Protein AF-A0A0G0EP16-F1 (afdb_monomer_lite)

Secondary structure (DSSP, 8-state):
------------------------------S---GGGS--TT---S-S---HHHHHHHHHHHHHHHHHHHHHHHHHHHHHHTSHHHHHHHHTT--HHHHHHHHHHHHHHHHHHHHHHHH-S-HHHHHHHHHHHHHHHHHHHHHHHTTS-SS-HHHHHHHHHHHHHHHHHHTSTT-TTS-HHHHHHHHHHHHHHHHHHTT-

Radius of gyration: 28.44 Å; chains: 1; bounding box: 38×80×79 Å

Sequence (200 aa):
MSGENTARDYSDELNAGQPSPATFHVPRAADNYNPSQRADNYLQENGENNNHADRLDDARKNDGGSNMKEKLDEAKKIAELATPMGAVSLLGQINILSDMPYIAAIGAAILKDLLDFVAGPTVILSILFSILCSIFIFMMMVLVGSTGKKKGANKFIKKVLLLIGGGVADSIPGIDFFPIETATVAAIYFLTLVERKNAQ

pLDDT: mean 74.13, std 11.59, range [46.0, 89.44]

Structure (mmCIF, N/CA/C/O backbone):
data_AF-A0A0G0EP16-F1
#
_entry.id   AF-A0A0G0EP16-F1
#
loop_
_atom_site.group_PDB
_atom_site.id
_atom_site.type_symbol
_atom_site.label_atom_id
_atom_site.label_alt_id
_atom_site.label_comp_id
_atom_site.label_asym_id
_atom_site.label_entity_id
_atom_site.label_seq_id
_atom_site.pdbx_PDB_ins_code
_atom_site.Cartn_x
_atom_site.Cartn_y
_atom_site.Cartn_z
_atom_site.occupancy
_atom_site.B_iso_or_equiv
_atom_site.auth_seq_id
_atom_site.auth_comp_id
_atom_site.auth_asym_id
_atom_site.auth_atom_id
_atom_site.pdbx_PDB_model_num
ATOM 1 N N . MET A 1 1 ? -2.891 61.363 -26.186 1.00 46.00 1 MET A N 1
ATOM 2 C CA . MET A 1 1 ? -2.057 60.298 -25.592 1.00 46.00 1 MET A CA 1
ATOM 3 C C . MET A 1 1 ? -1.301 60.925 -24.435 1.00 46.00 1 MET A C 1
ATOM 5 O O . MET A 1 1 ? -0.329 61.624 -24.668 1.00 46.00 1 MET A O 1
ATOM 9 N N . SER A 1 2 ? -1.858 60.803 -23.229 1.00 53.31 2 SER A N 1
ATOM 10 C CA . SER A 1 2 ? -1.336 61.401 -21.996 1.00 53.31 2 SER A CA 1
ATOM 11 C C . SER A 1 2 ? -0.716 60.275 -21.176 1.00 53.31 2 SER A C 1
ATOM 13 O O . SER A 1 2 ? -1.408 59.297 -20.904 1.00 53.31 2 SER A O 1
ATOM 15 N N . GLY A 1 3 ? 0.580 60.361 -20.884 1.00 54.75 3 GLY A N 1
ATOM 16 C CA . GLY A 1 3 ? 1.291 59.367 -20.082 1.00 54.75 3 GLY A CA 1
ATOM 17 C C . GLY A 1 3 ? 1.340 59.794 -18.620 1.00 54.75 3 GLY A C 1
ATOM 18 O O . GLY A 1 3 ? 1.911 60.835 -18.304 1.00 54.75 3 GLY A O 1
ATOM 19 N N . GLU A 1 4 ? 0.747 58.992 -17.738 1.00 61.19 4 GLU A N 1
ATOM 20 C CA . GLU A 1 4 ? 0.861 59.149 -16.289 1.00 61.19 4 GLU A CA 1
ATOM 21 C C . GLU A 1 4 ? 2.099 58.399 -15.783 1.00 61.19 4 GLU A C 1
ATOM 23 O O . GLU A 1 4 ? 2.193 57.175 -15.857 1.00 61.19 4 GLU A O 1
ATOM 28 N N . ASN A 1 5 ? 3.065 59.164 -15.273 1.00 60.97 5 ASN A N 1
ATOM 29 C CA . ASN A 1 5 ? 4.211 58.665 -14.523 1.00 60.97 5 ASN A CA 1
ATOM 30 C C . ASN A 1 5 ? 3.799 58.457 -13.062 1.00 60.97 5 ASN A C 1
ATOM 32 O O . ASN A 1 5 ? 3.675 59.420 -12.309 1.00 60.97 5 ASN A O 1
ATOM 36 N N . THR A 1 6 ? 3.633 57.205 -12.641 1.00 63.81 6 THR A N 1
ATOM 37 C CA . THR A 1 6 ? 3.482 56.847 -11.225 1.00 63.81 6 THR A CA 1
ATOM 38 C C . THR A 1 6 ? 4.820 56.367 -10.671 1.00 63.81 6 THR A C 1
ATOM 40 O O . THR A 1 6 ? 5.140 55.179 -10.732 1.00 63.81 6 THR A O 1
ATOM 43 N N . ALA A 1 7 ? 5.606 57.295 -10.128 1.00 61.28 7 ALA A N 1
ATOM 44 C CA . ALA A 1 7 ? 6.719 56.966 -9.248 1.00 61.28 7 ALA A CA 1
ATOM 45 C C . ALA A 1 7 ? 6.143 56.554 -7.883 1.00 61.28 7 ALA A C 1
ATOM 47 O O . ALA A 1 7 ? 5.528 57.367 -7.196 1.00 61.28 7 ALA A O 1
ATOM 48 N N . ARG A 1 8 ? 6.281 55.274 -7.525 1.00 65.31 8 ARG A N 1
ATOM 49 C CA . ARG A 1 8 ? 5.949 54.769 -6.188 1.00 65.31 8 ARG A CA 1
ATOM 50 C C . ARG A 1 8 ? 7.164 54.928 -5.280 1.00 65.31 8 ARG A C 1
ATOM 52 O O . ARG A 1 8 ? 8.236 54.415 -5.587 1.00 65.31 8 ARG A O 1
ATOM 59 N N . ASP A 1 9 ? 6.950 55.666 -4.201 1.00 63.94 9 ASP A N 1
ATOM 60 C CA . ASP A 1 9 ? 7.849 55.853 -3.068 1.00 63.94 9 ASP A CA 1
ATOM 61 C C . ASP A 1 9 ? 7.892 54.555 -2.238 1.00 63.94 9 ASP A C 1
ATOM 63 O O . ASP A 1 9 ? 6.844 53.991 -1.923 1.00 63.94 9 ASP A O 1
ATOM 67 N N . TYR A 1 10 ? 9.092 54.050 -1.949 1.00 64.69 10 TYR A N 1
ATOM 68 C CA . TYR A 1 10 ? 9.342 52.800 -1.210 1.00 64.69 10 TYR A CA 1
ATOM 69 C C . TYR A 1 10 ? 10.186 53.081 0.043 1.00 64.69 10 TYR A C 1
ATOM 71 O O . TYR A 1 10 ? 11.206 52.433 0.274 1.00 64.69 10 TYR A O 1
ATOM 79 N N . SER A 1 11 ? 9.814 54.095 0.822 1.00 59.91 11 SER A N 1
ATOM 80 C CA . SER A 1 11 ? 10.569 54.502 2.016 1.00 59.91 11 SER A CA 1
ATOM 81 C C . SER A 1 11 ? 10.020 53.963 3.344 1.00 59.91 11 SER A C 1
ATOM 83 O O . SER A 1 11 ? 10.724 54.035 4.349 1.00 59.91 11 SER A O 1
ATOM 85 N N . ASP A 1 12 ? 8.857 53.313 3.354 1.00 58.94 12 ASP A N 1
ATOM 86 C CA . ASP A 1 12 ? 8.277 52.723 4.562 1.00 58.94 12 ASP A CA 1
ATOM 87 C C . ASP A 1 12 ? 8.280 51.195 4.475 1.00 58.94 12 ASP A C 1
ATOM 89 O O . ASP A 1 12 ? 7.481 50.627 3.743 1.00 58.94 12 ASP A O 1
ATOM 93 N N . GLU A 1 13 ? 9.210 50.550 5.192 1.00 58.38 13 GLU A N 1
ATOM 94 C CA . GLU A 1 13 ? 9.032 49.277 5.932 1.00 58.38 13 GLU A CA 1
ATOM 95 C C . GLU A 1 13 ? 10.394 48.653 6.307 1.00 58.38 13 GLU A C 1
ATOM 97 O O . GLU A 1 13 ? 10.748 47.535 5.942 1.00 58.38 13 GLU A O 1
ATOM 102 N N . LEU A 1 14 ? 11.184 49.379 7.103 1.00 58.41 14 LEU A N 1
ATOM 103 C CA . LEU A 1 14 ? 12.285 48.806 7.887 1.00 58.41 14 LEU A CA 1
ATOM 104 C C . LEU A 1 14 ? 12.054 49.114 9.367 1.00 58.41 14 LEU A C 1
ATOM 106 O O . LEU A 1 14 ? 12.798 49.857 9.998 1.00 58.41 14 LEU A O 1
ATOM 110 N N . ASN A 1 15 ? 10.998 48.526 9.931 1.00 57.75 15 ASN A N 1
ATOM 111 C CA . ASN A 1 15 ? 10.851 48.422 11.378 1.00 57.75 15 ASN A CA 1
ATOM 112 C C . ASN A 1 15 ? 10.997 46.951 11.773 1.00 57.75 15 ASN A C 1
ATOM 114 O O . ASN A 1 15 ? 10.025 46.212 11.933 1.00 57.75 15 ASN A O 1
ATOM 118 N N . ALA A 1 16 ? 12.255 46.515 11.846 1.00 55.59 16 ALA A N 1
ATOM 119 C CA . ALA A 1 16 ? 12.632 45.225 12.396 1.00 55.59 16 ALA A CA 1
ATOM 120 C C . ALA A 1 16 ? 12.274 45.213 13.889 1.00 55.59 16 ALA A C 1
ATOM 122 O O . ALA A 1 16 ? 13.041 45.666 14.739 1.00 55.59 16 ALA A O 1
ATOM 123 N N . GLY A 1 17 ? 11.072 44.718 14.187 1.00 57.34 17 GLY A N 1
ATOM 124 C CA . GLY A 1 17 ? 10.612 44.458 15.541 1.00 57.34 17 GLY A CA 1
ATOM 125 C C . GLY A 1 17 ? 11.628 43.593 16.277 1.00 57.34 17 GLY A C 1
ATOM 126 O O . GLY A 1 17 ? 11.938 42.475 15.862 1.00 57.34 17 GLY A O 1
ATOM 127 N N . GLN A 1 18 ? 12.163 44.136 17.368 1.00 61.75 18 GLN A N 1
ATOM 128 C CA . GLN A 1 18 ? 13.018 43.408 18.292 1.00 61.75 18 GLN A CA 1
ATOM 129 C C . GLN A 1 18 ? 12.304 42.122 18.747 1.00 61.75 18 GLN A C 1
ATOM 131 O O . GLN A 1 18 ? 11.128 42.183 19.122 1.00 61.75 18 GLN A O 1
ATOM 136 N N . PRO A 1 19 ? 12.980 40.960 18.746 1.00 57.47 19 PRO A N 1
ATOM 137 C CA . PRO A 1 19 ? 12.404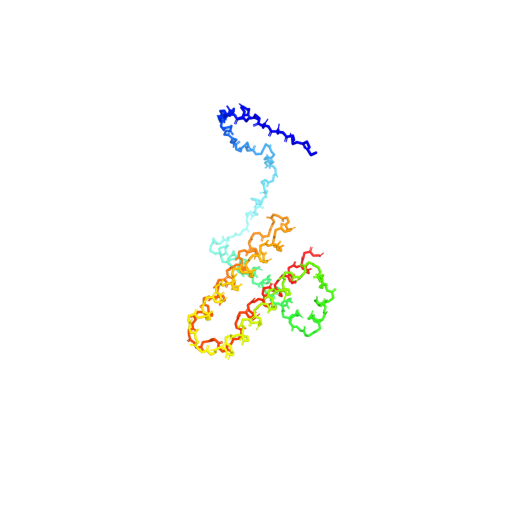 39.738 19.281 1.00 57.47 19 PRO A CA 1
ATOM 138 C C . PRO A 1 19 ? 12.155 39.928 20.779 1.00 57.47 19 PRO A C 1
ATOM 140 O O . PRO A 1 19 ? 13.084 40.050 21.578 1.00 57.47 19 PRO A O 1
ATOM 143 N N . SER A 1 20 ? 10.875 39.976 21.149 1.00 64.12 20 SER A N 1
ATOM 144 C CA . SER A 1 20 ? 10.438 39.915 22.540 1.00 64.12 20 SER A CA 1
ATOM 145 C C . SER A 1 20 ? 11.022 38.642 23.173 1.00 64.12 20 SER A C 1
ATOM 147 O O . SER A 1 20 ? 10.942 37.580 22.544 1.00 64.12 20 SER A O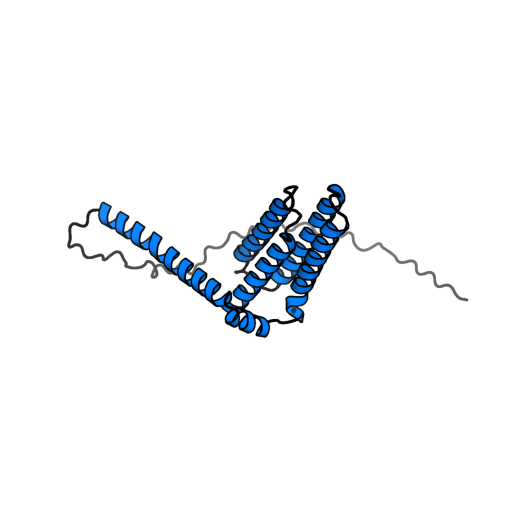 1
ATOM 149 N N . PRO A 1 21 ? 11.649 38.712 24.363 1.00 65.31 21 PRO A N 1
ATOM 150 C CA . PRO A 1 21 ? 12.230 37.546 25.009 1.00 65.31 21 PRO A CA 1
ATOM 151 C C . PRO A 1 21 ? 11.143 36.491 25.173 1.00 65.31 21 PRO A C 1
ATOM 153 O O . PRO A 1 21 ? 10.127 36.723 25.830 1.00 65.31 21 PRO A O 1
ATOM 156 N N . ALA A 1 22 ? 11.361 35.352 24.515 1.00 59.12 22 ALA A N 1
ATOM 157 C CA . ALA A 1 22 ? 10.491 34.195 24.557 1.00 59.12 22 ALA A CA 1
ATOM 158 C C . ALA A 1 22 ? 10.102 33.924 26.011 1.00 59.12 22 ALA A C 1
ATOM 160 O O . ALA A 1 22 ? 10.931 33.551 26.843 1.00 59.12 22 ALA A O 1
ATOM 161 N N . THR A 1 23 ? 8.830 34.156 26.320 1.00 62.84 23 THR A N 1
ATOM 162 C CA . THR A 1 23 ? 8.225 33.758 27.580 1.00 62.84 23 THR A CA 1
ATOM 163 C C . THR A 1 23 ? 8.299 32.244 27.614 1.00 62.84 23 THR A C 1
ATOM 165 O O . THR A 1 23 ? 7.509 31.549 26.978 1.00 62.84 23 THR A O 1
ATOM 168 N N . PHE A 1 24 ? 9.310 31.741 28.317 1.00 62.34 24 PHE A N 1
ATOM 169 C CA . PHE A 1 24 ? 9.502 30.333 28.601 1.00 62.34 24 PHE A CA 1
ATOM 170 C C . PHE A 1 24 ? 8.281 29.855 29.394 1.00 62.34 24 PHE A C 1
ATOM 172 O O . PHE A 1 24 ? 8.204 29.993 30.615 1.00 62.34 24 PHE A O 1
ATOM 179 N N . HIS A 1 25 ? 7.268 29.379 28.670 1.00 62.69 25 HIS A N 1
ATOM 180 C CA . HIS A 1 25 ? 6.080 28.759 29.232 1.00 62.69 25 HIS A CA 1
ATOM 181 C C . HIS A 1 25 ? 6.504 27.407 29.796 1.00 62.69 25 HIS A C 1
ATOM 183 O O . HIS A 1 25 ? 6.475 26.385 29.112 1.00 62.69 25 HIS A O 1
ATOM 189 N N . VAL A 1 26 ? 6.929 27.409 31.058 1.00 69.75 26 VAL A N 1
ATOM 190 C CA . VAL A 1 26 ? 6.996 26.182 31.847 1.00 69.75 26 VAL A CA 1
ATOM 191 C C . VAL A 1 26 ? 5.568 25.635 31.887 1.00 69.75 26 VAL A C 1
ATOM 193 O O . VAL A 1 26 ? 4.661 26.386 32.263 1.00 69.75 26 VAL A O 1
ATOM 196 N N . PRO A 1 27 ? 5.318 24.377 31.488 1.00 64.69 27 PRO A N 1
ATOM 197 C CA . PRO A 1 27 ? 4.016 23.763 31.676 1.00 64.69 27 PRO A CA 1
ATOM 198 C C . PRO A 1 27 ? 3.678 23.842 33.165 1.00 64.69 27 PRO A C 1
ATOM 200 O O . PRO A 1 27 ? 4.300 23.163 33.982 1.00 64.69 27 PRO A O 1
ATOM 203 N N . ARG A 1 28 ? 2.733 24.715 33.538 1.00 58.47 28 ARG A N 1
ATOM 204 C CA . ARG A 1 28 ? 2.118 24.659 34.864 1.00 58.47 28 ARG A CA 1
ATOM 205 C C . ARG A 1 28 ? 1.538 23.257 34.984 1.00 58.47 28 ARG A C 1
ATOM 207 O O . ARG A 1 28 ? 0.706 22.868 34.162 1.00 58.47 28 ARG A O 1
ATOM 214 N N . ALA A 1 29 ? 2.047 22.494 35.949 1.00 61.66 29 ALA A N 1
ATOM 215 C CA . ALA A 1 29 ? 1.452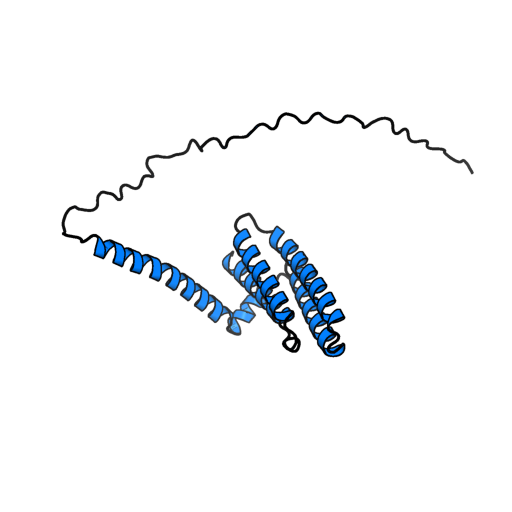 21.231 36.344 1.00 61.66 29 ALA A CA 1
ATOM 216 C C . ALA A 1 29 ? -0.048 21.478 36.517 1.00 61.66 29 ALA A C 1
ATOM 218 O O . ALA A 1 29 ? -0.437 22.447 37.160 1.00 61.66 29 ALA A O 1
ATOM 219 N N . ALA A 1 30 ? -0.880 20.685 35.847 1.00 58.66 30 ALA A N 1
ATOM 220 C CA . ALA A 1 30 ? -2.316 20.861 35.924 1.00 58.66 30 ALA A CA 1
ATOM 221 C C . ALA A 1 30 ? -2.747 20.708 37.389 1.00 58.66 30 ALA A C 1
ATOM 223 O O . ALA A 1 30 ? -2.643 19.620 37.952 1.00 58.66 30 ALA A O 1
ATOM 224 N N . ASP A 1 31 ? -3.257 21.789 37.980 1.00 64.12 31 ASP A N 1
ATOM 225 C CA . ASP A 1 31 ? -3.701 21.861 39.381 1.00 64.12 31 ASP A CA 1
ATOM 226 C C . ASP A 1 31 ? -4.914 20.949 39.680 1.00 64.12 31 ASP A C 1
ATOM 228 O O . ASP A 1 31 ? -5.370 20.848 40.813 1.00 64.12 31 ASP A O 1
ATOM 232 N N . ASN A 1 32 ? -5.411 20.221 38.674 1.00 60.50 32 ASN A N 1
ATOM 233 C CA . ASN A 1 32 ? -6.420 19.170 38.800 1.00 60.50 32 ASN A CA 1
ATOM 234 C C . ASN A 1 32 ? -5.792 17.783 39.007 1.00 60.50 32 ASN A C 1
ATOM 236 O O . ASN A 1 32 ? -6.261 16.784 38.457 1.00 60.50 32 ASN A O 1
ATOM 240 N N . TYR A 1 33 ? -4.730 17.700 39.808 1.00 54.78 33 TYR A N 1
ATOM 241 C CA . TYR A 1 33 ? -4.313 16.418 40.357 1.00 54.78 33 TYR A CA 1
ATOM 242 C C . TYR A 1 33 ? -5.297 16.055 41.469 1.00 54.78 33 TYR A C 1
ATOM 244 O O . TYR A 1 33 ? -5.220 16.587 42.571 1.00 54.78 33 TYR A O 1
ATOM 252 N N . ASN A 1 34 ? -6.268 15.198 41.157 1.00 60.47 34 ASN A N 1
ATOM 253 C CA . ASN A 1 34 ? -7.214 14.675 42.132 1.00 60.47 34 ASN A CA 1
ATOM 254 C C . ASN A 1 34 ? -6.579 13.467 42.857 1.00 60.47 34 ASN A C 1
ATOM 256 O O . ASN A 1 34 ? -6.566 12.370 42.291 1.00 60.47 34 ASN A O 1
ATOM 260 N N . PRO A 1 35 ? -6.066 13.611 44.097 1.00 58.22 35 PRO A N 1
ATOM 261 C CA . PRO A 1 35 ? -5.433 12.506 44.819 1.00 58.22 35 PRO A CA 1
ATOM 262 C C . PRO A 1 35 ? -6.410 11.373 45.173 1.00 58.22 35 PRO A C 1
ATOM 264 O O . PRO A 1 35 ? -5.957 10.289 45.525 1.00 58.22 35 PRO A O 1
ATOM 267 N N . SER A 1 36 ? -7.728 11.581 45.036 1.00 56.00 36 SER A N 1
ATOM 268 C CA . SER A 1 36 ? -8.743 10.543 45.285 1.00 56.00 36 SER A CA 1
ATOM 269 C C . SER A 1 36 ? -8.899 9.524 44.149 1.00 56.00 36 SER A C 1
ATOM 271 O O . SER A 1 36 ? -9.610 8.541 44.309 1.00 56.00 36 SER A O 1
ATOM 273 N N . GLN A 1 37 ? -8.211 9.704 43.014 1.00 53.66 37 GLN A N 1
ATOM 274 C CA . GLN A 1 37 ? -8.110 8.668 41.974 1.00 53.66 37 GLN A CA 1
ATOM 275 C C . GLN A 1 37 ? -6.891 7.755 42.151 1.00 53.66 37 GLN A C 1
ATOM 277 O O . GLN A 1 37 ? -6.589 6.940 41.274 1.00 53.66 37 GLN A O 1
ATOM 282 N N . ARG A 1 38 ? -6.190 7.846 43.289 1.00 51.28 38 ARG A N 1
ATOM 283 C CA . ARG A 1 38 ? -5.271 6.787 43.695 1.00 51.28 38 ARG A CA 1
ATOM 284 C C . ARG A 1 38 ? -6.130 5.599 44.116 1.00 51.28 38 ARG A C 1
ATOM 286 O O . ARG A 1 38 ? -6.593 5.535 45.241 1.00 51.28 38 ARG A O 1
ATOM 293 N N . ALA A 1 39 ? -6.387 4.727 43.145 1.00 52.53 39 ALA A N 1
ATOM 294 C CA . ALA A 1 39 ? -7.163 3.515 43.305 1.00 52.53 39 ALA A CA 1
ATOM 295 C C . ALA A 1 39 ? -6.747 2.775 44.582 1.00 52.53 39 ALA A C 1
ATOM 297 O O . ALA A 1 39 ? -5.604 2.328 44.714 1.00 52.53 39 ALA A O 1
ATOM 298 N N . ASP A 1 40 ? -7.717 2.626 45.476 1.00 50.28 40 ASP A N 1
ATOM 299 C CA . ASP A 1 40 ? -7.700 1.824 46.694 1.00 50.28 40 ASP A CA 1
ATOM 300 C C . ASP A 1 40 ? -7.619 0.309 46.394 1.00 50.28 40 ASP A C 1
ATOM 302 O O . ASP A 1 40 ? -8.243 -0.515 47.053 1.00 50.28 40 ASP A O 1
ATOM 306 N N . ASN A 1 41 ? -6.818 -0.101 45.406 1.00 54.66 41 ASN A N 1
ATOM 307 C CA . ASN A 1 41 ? -6.610 -1.505 45.035 1.00 54.66 41 ASN A CA 1
ATOM 308 C C . ASN A 1 41 ? -5.530 -2.196 45.893 1.00 54.66 41 ASN A C 1
ATOM 310 O O . ASN A 1 41 ? -4.967 -3.208 45.484 1.00 54.66 41 ASN A O 1
ATOM 314 N N . TYR A 1 42 ? -5.221 -1.659 47.078 1.00 52.16 42 TYR A N 1
ATOM 315 C CA . TYR A 1 42 ? -4.269 -2.256 48.028 1.00 52.16 42 TYR A CA 1
ATOM 316 C C . TYR A 1 42 ? -4.930 -2.886 49.255 1.00 52.16 42 TYR A C 1
ATOM 318 O O . TYR A 1 42 ? -4.235 -3.283 50.186 1.00 52.16 42 TYR A O 1
ATOM 326 N N . LEU A 1 43 ? -6.251 -3.058 49.247 1.00 49.31 43 LEU A N 1
ATOM 327 C CA . LEU A 1 43 ? -6.919 -3.977 50.167 1.00 49.31 43 LEU A CA 1
ATOM 328 C C . LEU A 1 43 ? -7.128 -5.322 49.468 1.00 49.31 43 LEU A C 1
ATOM 330 O O . LEU A 1 43 ? -8.248 -5.779 49.268 1.00 49.31 43 LEU A O 1
ATOM 334 N N . GLN A 1 44 ? -6.016 -5.941 49.063 1.00 49.44 44 GLN A N 1
ATOM 335 C CA . GLN A 1 44 ? -6.002 -7.360 48.737 1.00 49.44 44 GLN A CA 1
ATOM 336 C C . GLN A 1 44 ? -5.865 -8.120 50.057 1.00 49.44 44 GLN A C 1
ATOM 338 O O . GLN A 1 44 ? -4.818 -8.116 50.699 1.00 49.44 44 GLN A O 1
ATOM 343 N N . GLU A 1 45 ? -7.003 -8.668 50.463 1.00 49.38 45 GLU A N 1
ATOM 344 C CA . GLU A 1 45 ? -7.249 -9.674 51.489 1.00 49.38 45 GLU A CA 1
ATOM 345 C C . GLU A 1 45 ? -6.000 -10.524 51.806 1.00 49.38 45 GLU A C 1
ATOM 347 O O . GLU A 1 45 ? -5.560 -11.370 51.025 1.00 49.38 45 GLU A O 1
ATOM 352 N N . ASN A 1 46 ? -5.394 -10.251 52.965 1.00 53.25 46 ASN A N 1
ATOM 353 C CA . ASN A 1 46 ? -4.343 -11.069 53.561 1.00 53.25 46 ASN A CA 1
ATOM 354 C C . ASN A 1 46 ? -4.954 -12.406 53.976 1.00 53.25 46 ASN A C 1
ATOM 356 O O . ASN A 1 46 ? -5.523 -12.510 55.063 1.00 53.25 46 ASN A O 1
ATOM 360 N N . GLY A 1 47 ? -4.842 -13.421 53.127 1.00 54.06 47 GLY A N 1
ATOM 361 C CA . GLY A 1 47 ? -5.423 -14.705 53.477 1.00 54.06 47 GLY A CA 1
ATOM 362 C C . GLY A 1 47 ? -5.122 -15.866 52.554 1.00 54.06 47 GLY A C 1
ATOM 363 O O . GLY A 1 47 ? -5.976 -16.724 52.472 1.00 54.06 47 GLY A O 1
ATOM 364 N N . GLU A 1 48 ? -3.968 -15.932 51.882 1.00 55.25 48 GLU A N 1
ATOM 365 C CA . GLU A 1 48 ? -3.421 -17.210 51.392 1.00 55.25 48 GLU A CA 1
ATOM 366 C C . GLU A 1 48 ? -1.984 -17.038 50.874 1.00 55.25 48 GLU A C 1
ATOM 368 O O . GLU A 1 48 ? -1.620 -15.993 50.333 1.00 55.25 48 GLU A O 1
ATOM 373 N N . ASN A 1 49 ? -1.149 -18.056 51.106 1.00 60.59 49 ASN A N 1
ATOM 374 C CA . ASN A 1 49 ? 0.268 -18.152 50.730 1.00 60.59 49 ASN A CA 1
ATOM 375 C C . ASN A 1 49 ? 0.469 -18.072 49.204 1.00 60.59 49 ASN A C 1
ATOM 377 O O . ASN A 1 49 ? 0.753 -19.071 48.547 1.00 60.59 49 ASN A O 1
ATOM 381 N N . ASN A 1 50 ? 0.350 -16.881 48.632 1.00 58.09 50 ASN A N 1
ATOM 382 C CA . ASN A 1 50 ? 0.506 -16.684 47.198 1.00 58.09 50 ASN A CA 1
ATOM 383 C C . ASN A 1 50 ? 1.967 -16.351 46.896 1.00 58.09 50 ASN A C 1
ATOM 385 O O . ASN A 1 50 ? 2.433 -15.225 47.095 1.00 58.09 50 ASN A O 1
ATOM 389 N N . ASN A 1 51 ? 2.699 -17.365 46.433 1.00 75.56 51 ASN A N 1
ATOM 390 C CA . ASN A 1 51 ? 4.069 -17.233 45.962 1.00 75.56 51 ASN A CA 1
ATOM 391 C C . ASN A 1 51 ? 4.158 -16.113 44.918 1.00 75.56 51 ASN A C 1
ATOM 393 O O . ASN A 1 51 ? 3.389 -16.051 43.961 1.00 75.56 51 ASN A O 1
ATOM 397 N N . HIS A 1 52 ? 5.147 -15.232 45.070 1.00 74.62 52 HIS A N 1
ATOM 398 C CA . HIS A 1 52 ? 5.407 -14.135 44.132 1.00 74.62 52 HIS A CA 1
ATOM 399 C C . HIS A 1 52 ? 5.599 -14.623 42.679 1.00 74.62 52 HIS A C 1
ATOM 401 O O . HIS A 1 52 ? 5.297 -13.895 41.733 1.00 74.62 52 HIS A O 1
ATOM 407 N N . ALA A 1 53 ? 6.048 -15.872 42.517 1.00 76.50 53 ALA A N 1
ATOM 408 C CA . ALA A 1 53 ? 6.170 -16.553 41.234 1.00 76.50 53 ALA A CA 1
ATOM 409 C C . ALA A 1 53 ? 4.821 -16.699 40.506 1.00 76.50 53 ALA A C 1
ATOM 411 O O . ALA A 1 53 ? 4.753 -16.398 39.317 1.00 76.50 53 ALA A O 1
ATOM 412 N N . ASP A 1 54 ? 3.747 -17.053 41.216 1.00 78.62 54 ASP A N 1
ATOM 413 C CA . ASP A 1 54 ? 2.428 -17.275 40.609 1.00 78.62 54 ASP A CA 1
ATOM 414 C C . ASP A 1 54 ? 1.814 -15.957 40.108 1.00 78.62 54 ASP A C 1
ATOM 416 O O . ASP A 1 54 ? 1.252 -15.897 39.016 1.00 78.62 54 ASP A O 1
ATOM 420 N N . ARG A 1 55 ? 2.038 -14.844 40.825 1.00 74.31 55 ARG A N 1
ATOM 421 C CA . ARG A 1 55 ? 1.594 -13.504 40.385 1.00 74.31 55 ARG A CA 1
ATOM 422 C C . ARG A 1 55 ? 2.303 -13.018 39.117 1.00 74.31 55 ARG A C 1
ATOM 424 O O . ARG A 1 55 ? 1.697 -12.301 38.321 1.00 74.31 55 ARG A O 1
ATOM 431 N N . LEU A 1 56 ? 3.578 -13.365 38.932 1.00 77.81 56 LEU A N 1
ATOM 432 C CA . LEU A 1 56 ? 4.327 -13.033 37.714 1.00 77.81 56 LEU A CA 1
ATOM 433 C C . LEU A 1 56 ? 3.854 -13.866 36.519 1.00 77.81 56 LEU A C 1
ATOM 435 O O . LEU A 1 56 ? 3.804 -13.352 35.399 1.00 77.81 56 LEU A O 1
ATOM 439 N N . ASP A 1 57 ? 3.490 -15.124 36.752 1.00 79.19 57 ASP A N 1
ATOM 440 C CA . ASP A 1 57 ? 3.008 -16.018 35.702 1.00 79.19 57 ASP A CA 1
ATOM 441 C C . ASP A 1 57 ? 1.579 -15.657 35.254 1.00 79.19 57 ASP A C 1
ATOM 443 O O . ASP A 1 57 ? 1.294 -15.614 34.054 1.00 79.19 57 ASP A O 1
ATOM 447 N N . ASP A 1 58 ? 0.713 -15.252 36.188 1.00 76.38 58 ASP A N 1
ATOM 448 C CA . ASP A 1 58 ? -0.622 -14.724 35.880 1.00 76.38 58 ASP A CA 1
ATOM 449 C C . ASP A 1 58 ? -0.577 -13.371 35.155 1.00 76.38 58 ASP A C 1
ATOM 451 O O . ASP A 1 58 ? -1.381 -13.124 34.251 1.00 76.38 58 ASP A O 1
ATOM 455 N N . ALA A 1 59 ? 0.389 -12.504 35.480 1.00 70.50 59 ALA A N 1
ATOM 456 C CA . ALA A 1 59 ? 0.608 -11.265 34.736 1.00 70.50 59 ALA A CA 1
ATOM 457 C C . ALA A 1 59 ? 1.054 -11.545 33.290 1.00 70.50 59 ALA A C 1
ATOM 459 O O . ALA A 1 59 ? 0.521 -10.947 32.359 1.00 70.50 59 ALA A O 1
ATOM 460 N N . ARG A 1 60 ? 1.960 -12.511 33.069 1.00 72.50 60 ARG A N 1
ATOM 461 C CA . ARG A 1 60 ? 2.384 -12.920 31.715 1.00 72.50 60 ARG A CA 1
ATOM 462 C C . ARG A 1 60 ? 1.250 -13.555 30.910 1.00 72.50 60 ARG A C 1
ATOM 464 O O . ARG A 1 60 ? 1.131 -13.282 29.715 1.00 72.50 60 ARG A O 1
ATOM 471 N N . LYS A 1 61 ? 0.397 -14.364 31.548 1.00 72.62 61 LYS A N 1
ATOM 472 C CA . LYS A 1 61 ? -0.791 -14.949 30.902 1.00 72.62 61 LYS A CA 1
ATOM 473 C C . LYS A 1 61 ? -1.831 -13.889 30.532 1.00 72.62 61 LYS A C 1
ATOM 475 O O . LYS A 1 61 ? -2.415 -13.978 29.451 1.00 72.62 61 LYS A O 1
ATOM 480 N N . ASN A 1 62 ? -2.029 -12.870 31.370 1.00 64.88 62 ASN A N 1
ATOM 481 C CA . ASN A 1 62 ? -3.006 -11.812 31.103 1.00 64.88 62 ASN A CA 1
ATOM 482 C C . ASN A 1 62 ? -2.515 -10.735 30.115 1.00 64.88 62 ASN A C 1
ATOM 484 O O . ASN A 1 62 ? -3.309 -10.292 29.284 1.00 64.88 62 ASN A O 1
ATOM 488 N N . ASP A 1 63 ? -1.228 -10.368 30.114 1.00 62.00 63 ASP A N 1
ATOM 489 C CA . ASP A 1 63 ? -0.674 -9.400 29.144 1.00 62.00 63 ASP A CA 1
ATOM 490 C C . ASP A 1 63 ? -0.511 -9.989 27.731 1.00 62.00 63 ASP A C 1
ATOM 492 O O . ASP A 1 63 ? -0.638 -9.282 26.724 1.00 62.00 63 ASP A O 1
ATOM 496 N N . GLY A 1 64 ? -0.260 -11.300 27.633 1.00 57.25 64 GLY A N 1
ATOM 497 C CA . GLY A 1 64 ? -0.131 -11.991 26.348 1.00 57.25 64 GLY A CA 1
ATOM 498 C C . GLY A 1 64 ? -1.470 -12.261 25.652 1.00 57.25 64 GLY A C 1
ATOM 499 O O . GLY A 1 64 ? -1.547 -12.226 24.423 1.00 57.25 64 GLY A O 1
ATOM 500 N N . GLY A 1 65 ? -2.536 -12.519 26.418 1.00 56.34 65 GLY A N 1
ATOM 501 C CA . GLY A 1 65 ? -3.829 -12.959 25.882 1.00 56.34 65 GLY A CA 1
ATOM 502 C C . GLY A 1 65 ? -4.757 -11.835 25.410 1.00 56.34 65 GLY A C 1
ATOM 503 O O . GLY A 1 65 ? -5.474 -12.010 24.422 1.00 56.34 65 GLY A O 1
ATOM 504 N N . SER A 1 66 ? -4.743 -10.679 26.079 1.00 59.59 66 SER A N 1
ATOM 505 C CA . SER A 1 66 ? -5.620 -9.542 25.754 1.00 59.59 66 SER A CA 1
ATOM 506 C C . SER A 1 66 ? -5.269 -8.919 24.397 1.00 59.59 66 SER A C 1
ATOM 508 O O . SER A 1 66 ? -6.129 -8.809 23.524 1.00 59.59 66 SER A O 1
ATOM 510 N N . ASN A 1 67 ? -3.981 -8.655 24.165 1.00 64.44 67 ASN A N 1
ATOM 511 C CA . ASN A 1 67 ? -3.463 -8.143 22.893 1.00 64.44 67 ASN A CA 1
ATOM 512 C C . ASN A 1 67 ? -3.664 -9.125 21.730 1.00 64.44 67 ASN A C 1
ATOM 514 O O . ASN A 1 67 ? -3.798 -8.714 20.577 1.00 64.44 67 ASN A O 1
ATOM 518 N N . MET A 1 68 ? -3.659 -10.434 22.005 1.00 71.81 68 MET A N 1
ATOM 519 C CA . MET A 1 68 ? -3.845 -11.446 20.968 1.00 71.81 68 MET A CA 1
ATOM 520 C C . MET A 1 68 ? -5.311 -11.568 20.556 1.00 71.81 68 MET A C 1
ATOM 522 O O . MET A 1 68 ? -5.578 -11.634 19.362 1.00 71.81 68 MET A O 1
ATOM 526 N N . LYS A 1 69 ? -6.257 -11.530 21.506 1.00 75.81 69 LYS A N 1
ATOM 527 C CA . LYS A 1 69 ? -7.693 -11.487 21.188 1.00 75.81 69 LYS A CA 1
ATOM 528 C C . LYS A 1 69 ? -8.059 -10.239 20.391 1.00 75.81 69 LYS A C 1
ATOM 530 O O . LYS A 1 69 ? -8.731 -10.365 19.378 1.00 75.81 69 LYS A O 1
ATOM 535 N N . GLU A 1 70 ? -7.544 -9.072 20.778 1.00 75.06 70 GLU A N 1
ATOM 536 C CA . GLU A 1 70 ? -7.801 -7.822 20.052 1.00 75.06 70 GLU A CA 1
ATOM 537 C C . GLU A 1 70 ? -7.250 -7.871 18.615 1.00 75.06 70 GLU A C 1
ATOM 539 O O . GLU A 1 70 ? -7.964 -7.547 17.667 1.00 75.06 70 GLU A O 1
ATOM 544 N N . LYS A 1 71 ? -6.026 -8.387 18.423 1.00 77.00 71 LYS A N 1
ATOM 545 C CA . LYS A 1 71 ? -5.457 -8.621 17.083 1.00 77.00 71 LYS A CA 1
ATOM 546 C C . LYS A 1 71 ? -6.219 -9.673 16.282 1.00 77.00 71 LYS A C 1
ATOM 548 O O . LYS A 1 71 ? -6.287 -9.565 15.062 1.00 77.00 71 LYS A O 1
ATOM 553 N N . LEU A 1 72 ? -6.755 -10.700 16.937 1.00 80.00 72 LEU A N 1
ATOM 554 C CA . LEU A 1 72 ? -7.501 -11.775 16.285 1.00 80.00 72 LEU A CA 1
ATOM 555 C C . LEU A 1 72 ? -8.888 -11.295 15.848 1.00 80.00 72 LEU A C 1
ATOM 557 O O . LEU A 1 72 ? -9.318 -11.625 14.747 1.00 80.00 72 LEU A O 1
ATOM 561 N N . ASP A 1 73 ? -9.537 -10.451 16.648 1.00 81.12 73 ASP A N 1
ATOM 562 C CA . ASP A 1 73 ? -10.775 -9.767 16.275 1.00 81.12 73 ASP A CA 1
ATOM 563 C C . ASP A 1 73 ? -10.536 -8.742 15.157 1.00 81.12 73 ASP A C 1
ATOM 565 O O . ASP A 1 73 ? -11.340 -8.644 14.230 1.00 81.12 73 ASP A O 1
ATOM 569 N N . GLU A 1 74 ? -9.413 -8.016 15.181 1.00 77.31 74 GLU A N 1
ATOM 570 C CA . GLU A 1 74 ? -9.011 -7.122 14.090 1.00 77.31 74 GLU A CA 1
ATOM 571 C C . GLU A 1 74 ? -8.737 -7.912 12.799 1.00 77.31 74 GLU A C 1
ATOM 573 O O . GLU A 1 74 ? -9.274 -7.578 11.744 1.00 77.31 74 GLU A O 1
ATOM 578 N N . ALA A 1 75 ? -7.997 -9.022 12.881 1.00 78.94 75 ALA A N 1
ATOM 579 C CA . ALA A 1 75 ? -7.733 -9.910 11.751 1.00 78.94 75 ALA A CA 1
ATOM 580 C C . ALA A 1 75 ? -9.015 -10.555 11.206 1.00 78.94 75 ALA A C 1
ATOM 582 O O . ALA A 1 75 ? -9.187 -10.640 9.992 1.00 78.94 75 ALA A O 1
ATOM 583 N N . LYS A 1 76 ? -9.943 -10.963 12.079 1.00 82.00 76 LYS A N 1
ATOM 584 C CA . LYS A 1 76 ? -11.240 -11.519 11.681 1.00 82.00 76 LYS A CA 1
ATOM 585 C C . LYS A 1 76 ? -12.105 -10.472 10.982 1.00 82.00 76 LYS A C 1
ATOM 587 O O . LYS A 1 76 ? -12.688 -10.779 9.948 1.00 82.00 76 LYS A O 1
ATOM 592 N N . LYS A 1 77 ? -12.118 -9.225 11.467 1.00 78.62 77 LYS A N 1
ATOM 593 C CA . LYS A 1 77 ? -12.775 -8.102 10.776 1.00 78.62 77 LYS A CA 1
ATOM 594 C C . LYS A 1 77 ? -12.144 -7.827 9.412 1.00 78.62 77 LYS A C 1
ATOM 596 O O . LYS A 1 77 ? -12.871 -7.600 8.451 1.00 78.62 77 LYS A O 1
ATOM 601 N N . ILE A 1 78 ? -10.815 -7.876 9.303 1.00 75.44 78 ILE A N 1
ATOM 602 C CA . ILE A 1 78 ? -10.107 -7.732 8.019 1.00 75.44 78 ILE A CA 1
ATOM 603 C C . ILE A 1 78 ? -10.468 -8.888 7.073 1.00 75.44 78 ILE A C 1
ATOM 605 O O . ILE A 1 78 ? -10.730 -8.649 5.898 1.00 75.44 78 ILE A O 1
ATOM 609 N N . ALA A 1 79 ? -10.549 -10.121 7.576 1.00 79.06 79 ALA A N 1
ATOM 610 C CA . ALA A 1 79 ? -10.941 -11.289 6.790 1.00 79.06 79 ALA A CA 1
ATOM 611 C C . ALA A 1 79 ? -12.405 -11.212 6.321 1.00 79.06 79 ALA A C 1
ATOM 613 O O . ALA A 1 79 ? -12.699 -11.514 5.168 1.00 79.06 79 ALA A O 1
ATOM 614 N N . GLU A 1 80 ? -13.320 -10.746 7.174 1.00 78.19 80 GLU A N 1
ATOM 615 C CA . GLU A 1 80 ? -14.713 -10.483 6.796 1.00 78.19 80 GLU A CA 1
ATOM 616 C C . GLU A 1 80 ? -14.812 -9.367 5.749 1.00 78.19 80 GLU A C 1
ATOM 618 O O . GLU A 1 80 ? -15.599 -9.471 4.810 1.00 78.19 80 GLU A O 1
ATOM 623 N N . LEU A 1 81 ? -13.975 -8.330 5.840 1.00 68.75 81 LEU A N 1
ATOM 624 C CA . LEU A 1 81 ? -13.888 -7.265 4.834 1.00 68.75 81 LEU A CA 1
ATOM 625 C C . LEU A 1 81 ? -13.272 -7.736 3.509 1.00 68.75 81 LEU A C 1
ATOM 627 O O . LEU A 1 81 ? -13.608 -7.182 2.465 1.00 68.75 81 LEU A O 1
ATOM 631 N N . ALA A 1 82 ? -12.424 -8.767 3.540 1.00 73.00 82 ALA A N 1
ATOM 632 C CA . ALA A 1 82 ? -11.851 -9.398 2.353 1.00 73.00 82 ALA A CA 1
ATOM 633 C C . ALA A 1 82 ? -12.841 -10.323 1.620 1.00 73.00 82 ALA A C 1
ATOM 635 O O . ALA A 1 82 ? -12.563 -10.756 0.501 1.00 73.00 82 ALA A O 1
ATOM 636 N N . THR A 1 83 ? -14.007 -10.622 2.207 1.00 81.06 83 THR A N 1
ATOM 637 C CA . THR A 1 83 ? -15.068 -11.316 1.469 1.00 81.06 83 THR A CA 1
ATOM 638 C C . THR A 1 83 ? -15.646 -10.409 0.376 1.00 81.06 83 THR A C 1
ATOM 640 O O . THR A 1 83 ? -15.748 -9.194 0.566 1.00 81.06 83 THR A O 1
ATOM 643 N N . PRO A 1 84 ? -16.095 -10.968 -0.764 1.00 72.94 84 PRO A N 1
ATOM 644 C CA . PRO A 1 84 ? -16.668 -10.176 -1.855 1.00 72.94 84 PRO A CA 1
ATOM 645 C C . PRO A 1 84 ? -17.871 -9.333 -1.402 1.00 72.94 84 PRO A C 1
ATOM 647 O O . PRO A 1 84 ? -18.076 -8.228 -1.896 1.00 72.94 84 PRO A O 1
ATOM 650 N N . MET A 1 85 ? -18.630 -9.804 -0.408 1.00 78.12 85 MET A N 1
ATOM 651 C CA . MET A 1 85 ? -19.746 -9.058 0.180 1.00 78.12 85 MET A CA 1
ATOM 652 C C . MET A 1 85 ? -19.269 -7.858 1.019 1.00 78.12 85 MET A C 1
ATOM 654 O O . MET A 1 85 ? -19.848 -6.774 0.939 1.00 78.12 85 MET A O 1
ATOM 658 N N . GLY A 1 86 ? -18.177 -8.027 1.775 1.00 76.69 86 GLY A N 1
ATOM 659 C CA . GLY A 1 86 ? -17.508 -6.948 2.504 1.00 76.69 86 GLY A CA 1
ATOM 660 C C . GLY A 1 86 ? -16.954 -5.870 1.571 1.00 76.69 86 GLY A C 1
ATOM 661 O O . GLY A 1 86 ? -17.158 -4.682 1.825 1.00 76.69 86 GLY A O 1
ATOM 662 N N . ALA A 1 87 ? -16.356 -6.274 0.447 1.00 75.75 87 ALA A N 1
ATOM 663 C CA . ALA A 1 87 ? -15.862 -5.356 -0.577 1.00 75.75 87 ALA A CA 1
ATOM 664 C C . ALA A 1 87 ? -16.986 -4.501 -1.189 1.00 75.75 87 ALA A C 1
ATOM 666 O O . ALA A 1 87 ? -16.833 -3.288 -1.324 1.00 75.75 87 ALA A O 1
ATOM 667 N N . VAL A 1 88 ? -18.151 -5.090 -1.483 1.00 79.12 88 VAL A N 1
ATOM 668 C CA . VAL A 1 88 ? -19.314 -4.341 -1.998 1.00 79.12 88 VAL A CA 1
ATOM 669 C C . VAL A 1 88 ? -19.831 -3.327 -0.972 1.00 79.12 88 VAL A C 1
ATOM 671 O O . VAL A 1 88 ? -20.162 -2.199 -1.335 1.00 79.12 88 VAL A O 1
ATOM 674 N N . SER A 1 89 ? -19.837 -3.676 0.319 1.00 79.25 89 SER A N 1
ATOM 675 C CA . SER A 1 89 ? -20.203 -2.730 1.382 1.00 79.25 89 SER A CA 1
ATOM 676 C C . SER A 1 89 ? -19.240 -1.540 1.481 1.00 79.25 89 SER A C 1
ATOM 678 O O . SER A 1 89 ? -19.668 -0.468 1.909 1.00 79.25 89 SER A O 1
ATOM 680 N N . LEU A 1 90 ? -17.968 -1.706 1.107 1.00 72.81 90 LEU A N 1
ATOM 681 C CA . LEU A 1 90 ? -16.986 -0.617 1.080 1.00 72.81 90 LEU A CA 1
ATOM 682 C C . LEU A 1 90 ? -17.196 0.317 -0.117 1.00 72.81 90 LEU A C 1
ATOM 684 O O . LEU A 1 90 ? -17.008 1.524 0.024 1.00 72.81 90 LEU A O 1
ATOM 688 N N . LEU A 1 91 ? -17.647 -0.207 -1.264 1.00 77.06 91 LEU A N 1
ATOM 689 C CA . LEU A 1 91 ? -17.933 0.607 -2.452 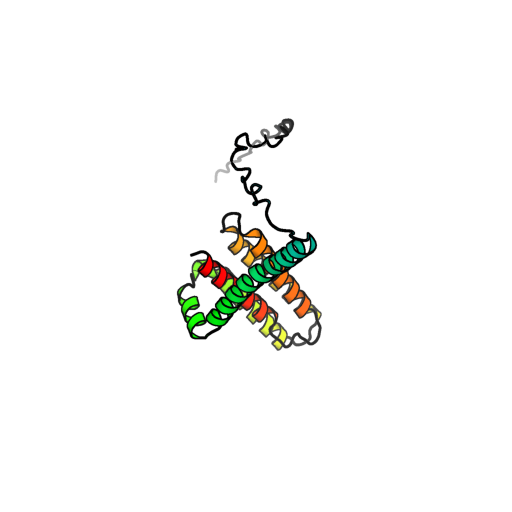1.00 77.06 91 LEU A CA 1
ATOM 690 C C . LEU A 1 91 ? -19.027 1.656 -2.191 1.00 77.06 91 LEU A C 1
ATOM 692 O O . LEU A 1 91 ? -18.951 2.765 -2.712 1.00 77.06 91 LEU A O 1
ATOM 696 N N . GLY A 1 92 ? -20.008 1.344 -1.338 1.00 78.62 92 GLY A N 1
ATOM 697 C CA . GLY A 1 92 ? -21.067 2.284 -0.953 1.00 78.62 92 GLY A CA 1
ATOM 698 C C . GLY A 1 92 ? -20.600 3.474 -0.101 1.00 78.62 92 GLY A C 1
ATOM 699 O O . GLY A 1 92 ? -21.338 4.446 0.027 1.00 78.62 92 GLY A O 1
ATOM 700 N N . GLN A 1 93 ? -19.392 3.425 0.474 1.00 74.12 93 GLN A N 1
ATOM 701 C CA . GLN A 1 93 ? -18.817 4.509 1.288 1.00 74.12 93 GLN A CA 1
ATOM 702 C C . GLN A 1 93 ? -17.843 5.405 0.510 1.00 74.12 93 GLN A C 1
ATOM 704 O O . GLN A 1 93 ? -17.257 6.326 1.091 1.00 74.12 93 GLN A O 1
ATOM 709 N N . ILE A 1 94 ? -17.654 5.144 -0.786 1.00 78.31 94 ILE A N 1
ATOM 710 C CA . ILE A 1 94 ? -16.741 5.919 -1.621 1.00 78.31 94 ILE A CA 1
ATOM 711 C C . ILE A 1 94 ? -17.315 7.321 -1.802 1.00 78.31 94 ILE A C 1
ATOM 713 O O . ILE A 1 94 ? -18.315 7.534 -2.487 1.00 78.31 94 ILE A O 1
ATOM 717 N N . ASN A 1 95 ? -16.640 8.298 -1.206 1.00 84.56 95 ASN A N 1
ATOM 718 C CA . ASN A 1 95 ? -16.914 9.701 -1.459 1.00 84.56 95 ASN A CA 1
ATOM 719 C C . ASN A 1 95 ? -15.982 10.123 -2.584 1.00 84.56 95 ASN A C 1
ATOM 721 O O . ASN A 1 95 ? -14.836 10.471 -2.319 1.00 84.56 95 ASN A O 1
ATOM 725 N N . ILE A 1 96 ? -16.468 10.100 -3.829 1.00 84.62 96 ILE A N 1
ATOM 726 C CA . ILE A 1 96 ? -15.663 10.376 -5.036 1.00 84.62 96 ILE A CA 1
ATOM 727 C C . ILE A 1 96 ? -14.799 11.634 -4.865 1.00 84.62 96 ILE A C 1
ATOM 729 O O . ILE A 1 96 ? -13.630 11.635 -5.234 1.00 84.62 96 ILE A O 1
ATOM 733 N N . LEU A 1 97 ? -15.348 12.684 -4.248 1.00 84.06 97 LEU A N 1
ATOM 734 C CA . LEU A 1 97 ? -14.638 13.943 -4.037 1.00 84.06 97 LEU A CA 1
ATOM 735 C C . LEU A 1 97 ? -13.508 13.832 -2.998 1.00 84.06 97 LEU A C 1
ATOM 737 O O . LEU A 1 97 ? -12.415 14.343 -3.219 1.00 84.06 97 LEU A O 1
ATOM 741 N N . SER A 1 98 ? -13.750 13.148 -1.876 1.00 83.25 98 SER A N 1
ATOM 742 C CA . SER A 1 98 ? -12.739 12.933 -0.827 1.00 83.25 98 SER A CA 1
ATOM 743 C C . SER A 1 98 ? -11.720 11.850 -1.195 1.00 83.25 98 SER A C 1
ATOM 745 O O . SER A 1 98 ? -10.631 11.820 -0.626 1.00 83.25 98 SER A O 1
ATOM 747 N N . ASP A 1 99 ? -12.073 10.970 -2.133 1.00 85.81 99 ASP A N 1
ATOM 748 C CA . ASP A 1 99 ? -11.250 9.854 -2.604 1.00 85.81 99 ASP A CA 1
ATOM 749 C C . ASP A 1 99 ? -10.544 10.135 -3.928 1.00 85.81 99 ASP A C 1
ATOM 751 O O . ASP A 1 99 ? -9.714 9.337 -4.360 1.00 85.81 99 ASP A O 1
ATOM 755 N N . MET A 1 100 ? -10.796 11.296 -4.534 1.00 89.44 100 MET A N 1
ATOM 756 C CA . MET A 1 100 ? -10.138 11.740 -5.760 1.00 89.44 100 MET A CA 1
ATOM 757 C C . MET A 1 100 ? -8.600 11.657 -5.687 1.00 89.44 100 MET A C 1
ATOM 759 O O . MET A 1 100 ? -8.012 11.157 -6.647 1.00 89.44 100 MET A O 1
ATOM 763 N N . PRO A 1 101 ? -7.925 12.033 -4.576 1.00 87.81 101 PRO A N 1
ATOM 764 C CA . PRO A 1 101 ? -6.474 11.864 -4.450 1.00 87.81 101 PRO A CA 1
ATOM 765 C C . PRO A 1 101 ? -6.021 10.402 -4.545 1.00 87.81 101 PRO A C 1
ATOM 767 O O . PRO A 1 101 ? -4.987 10.116 -5.143 1.00 87.81 101 PRO A O 1
ATOM 770 N N . TYR A 1 102 ? -6.799 9.464 -3.994 1.00 87.19 102 TYR A N 1
ATOM 771 C CA . TYR A 1 102 ? -6.488 8.034 -4.069 1.00 87.19 102 TYR A CA 1
ATOM 772 C C . TYR A 1 102 ? -6.736 7.468 -5.458 1.00 87.19 102 TYR A C 1
ATOM 774 O O . TYR A 1 102 ? -5.924 6.693 -5.946 1.00 87.19 102 TYR A O 1
ATOM 782 N N . ILE A 1 103 ? -7.825 7.876 -6.112 1.00 89.44 103 ILE A N 1
ATOM 783 C CA . ILE A 1 103 ? -8.117 7.466 -7.489 1.00 89.44 103 ILE A CA 1
ATOM 784 C C . ILE A 1 103 ? -7.006 7.964 -8.423 1.00 89.44 103 ILE A C 1
ATOM 786 O O . ILE A 1 103 ? -6.519 7.202 -9.254 1.00 89.44 103 ILE A O 1
ATOM 790 N N . ALA A 1 104 ? -6.554 9.209 -8.245 1.00 89.38 104 ALA A N 1
ATOM 791 C CA . ALA A 1 104 ? -5.424 9.759 -8.989 1.00 89.38 104 ALA A CA 1
ATOM 792 C C . ALA A 1 104 ? -4.119 8.996 -8.705 1.00 89.38 104 ALA A C 1
ATOM 794 O O . ALA A 1 104 ? -3.384 8.690 -9.639 1.00 89.38 104 ALA A O 1
ATOM 795 N N . ALA A 1 105 ? -3.850 8.644 -7.443 1.00 87.31 105 ALA A N 1
ATOM 796 C CA . ALA A 1 105 ? -2.680 7.853 -7.058 1.00 87.31 105 ALA A CA 1
ATOM 797 C C . ALA A 1 105 ? -2.697 6.438 -7.662 1.00 87.31 105 ALA A C 1
ATOM 799 O O . ALA A 1 105 ? -1.688 5.997 -8.203 1.00 87.31 105 ALA A O 1
ATOM 800 N N . ILE A 1 106 ? -3.841 5.746 -7.628 1.00 88.88 106 ILE A N 1
ATOM 801 C CA . ILE A 1 106 ? -4.012 4.428 -8.259 1.00 88.88 106 ILE A CA 1
ATOM 802 C C . ILE A 1 106 ? -3.827 4.542 -9.774 1.00 88.88 106 ILE A C 1
ATOM 804 O O . ILE A 1 106 ? -3.127 3.730 -10.369 1.00 88.88 106 ILE A O 1
ATOM 808 N N . GLY A 1 107 ? -4.413 5.566 -10.402 1.00 88.88 107 GLY A N 1
ATOM 809 C CA . GLY A 1 107 ? -4.242 5.816 -11.832 1.00 88.88 107 GLY A CA 1
ATOM 810 C C . GLY A 1 107 ? -2.782 6.064 -12.217 1.00 88.88 107 GLY A C 1
ATOM 811 O O . GLY A 1 107 ? -2.317 5.520 -13.215 1.00 88.88 107 GLY A O 1
ATOM 812 N N . ALA A 1 108 ? -2.049 6.835 -11.410 1.00 86.94 108 ALA A N 1
ATOM 813 C CA . ALA A 1 108 ? -0.624 7.081 -11.612 1.00 86.94 108 ALA A CA 1
ATOM 814 C C . ALA A 1 108 ? 0.215 5.801 -11.456 1.00 86.94 108 ALA A C 1
ATOM 816 O O . ALA A 1 108 ? 1.065 5.547 -12.303 1.00 86.94 108 ALA A O 1
ATOM 817 N N . ALA A 1 109 ? -0.070 4.972 -10.446 1.00 87.75 109 ALA A N 1
ATOM 818 C CA . ALA A 1 109 ? 0.618 3.696 -10.233 1.00 87.75 109 ALA A CA 1
ATOM 819 C C . ALA A 1 109 ? 0.369 2.701 -11.381 1.00 87.75 109 ALA A C 1
ATOM 821 O O . ALA A 1 109 ? 1.306 2.103 -11.895 1.00 87.75 109 ALA A O 1
ATOM 822 N N . ILE A 1 110 ? -0.872 2.595 -11.869 1.00 88.06 110 ILE A N 1
ATOM 823 C CA . ILE A 1 110 ? -1.183 1.751 -13.034 1.00 88.06 110 ILE A CA 1
ATOM 824 C C . ILE A 1 110 ? -0.459 2.268 -14.280 1.00 88.06 110 ILE A C 1
ATOM 826 O O . ILE A 1 110 ? 0.071 1.477 -15.057 1.00 88.06 110 ILE A O 1
ATOM 830 N N . LEU A 1 111 ? -0.438 3.589 -14.490 1.00 87.38 111 LEU A N 1
ATOM 831 C CA . LEU A 1 111 ? 0.259 4.185 -15.627 1.00 87.38 111 LEU A CA 1
ATOM 832 C C . LEU A 1 111 ? 1.772 3.945 -15.545 1.00 87.38 111 LEU A C 1
ATOM 834 O O . LEU A 1 111 ? 2.381 3.664 -16.574 1.00 87.38 111 LEU A O 1
ATOM 838 N N . LYS A 1 112 ? 2.353 4.012 -14.340 1.00 84.38 112 LYS A N 1
ATOM 839 C CA . LYS A 1 112 ? 3.745 3.634 -14.066 1.00 84.38 112 LYS A CA 1
ATOM 840 C C . LYS A 1 112 ? 4.002 2.187 -14.462 1.00 84.38 112 LYS A C 1
ATOM 842 O O . LYS A 1 112 ? 4.873 1.945 -15.287 1.00 84.38 112 LYS A O 1
ATOM 847 N N . ASP A 1 113 ? 3.213 1.250 -13.943 1.00 85.94 113 ASP A N 1
ATOM 848 C CA . ASP A 1 113 ? 3.390 -0.181 -14.216 1.00 85.94 113 ASP A CA 1
ATOM 849 C C . ASP A 1 113 ? 3.262 -0.484 -15.723 1.00 85.94 113 ASP A C 1
ATOM 851 O O . ASP A 1 113 ? 4.018 -1.283 -16.276 1.00 85.94 113 ASP A O 1
ATOM 855 N N . LEU A 1 114 ? 2.349 0.201 -16.427 1.00 86.44 114 LEU A N 1
ATOM 856 C CA . LEU A 1 114 ? 2.224 0.105 -17.885 1.00 86.44 114 LEU A CA 1
ATOM 857 C C . LEU A 1 114 ? 3.452 0.664 -18.614 1.00 86.44 114 LEU A C 1
ATOM 859 O O . LEU A 1 114 ? 3.873 0.103 -19.626 1.00 86.44 114 LEU A O 1
ATOM 863 N N . LEU A 1 115 ? 4.000 1.782 -18.133 1.00 84.00 115 LEU A N 1
ATOM 864 C CA . LEU A 1 115 ? 5.196 2.396 -18.699 1.00 84.00 115 LEU A CA 1
ATOM 865 C C . LEU A 1 115 ? 6.417 1.505 -18.501 1.00 84.00 115 LEU A C 1
ATOM 867 O O . LEU A 1 115 ? 7.140 1.304 -19.469 1.00 84.00 115 LEU A O 1
ATOM 871 N N . ASP A 1 116 ? 6.607 0.919 -17.322 1.00 82.25 116 ASP A N 1
ATOM 872 C CA . ASP A 1 116 ? 7.696 -0.029 -17.066 1.00 82.25 116 ASP A CA 1
ATOM 873 C C . ASP A 1 116 ? 7.555 -1.285 -17.940 1.00 82.25 116 ASP A C 1
ATOM 875 O O . ASP A 1 116 ? 8.531 -1.762 -18.525 1.00 82.25 116 ASP A O 1
ATOM 879 N N . PHE A 1 117 ? 6.324 -1.773 -18.128 1.00 84.44 117 PHE A N 1
ATOM 880 C CA . PHE A 1 117 ? 6.047 -2.909 -19.006 1.00 84.44 117 PHE A CA 1
ATOM 881 C C . PHE A 1 117 ? 6.363 -2.617 -20.485 1.00 84.44 117 PHE A C 1
ATOM 883 O O . PHE A 1 117 ? 6.921 -3.468 -21.179 1.00 84.44 117 PHE A O 1
ATOM 890 N N . VAL A 1 118 ? 6.015 -1.424 -20.984 1.00 85.19 118 VAL A N 1
ATOM 891 C CA . VAL A 1 118 ? 6.197 -1.042 -22.399 1.00 85.19 118 VAL A CA 1
ATOM 892 C C . VAL A 1 118 ? 7.614 -0.540 -22.694 1.00 85.19 118 VAL A C 1
ATOM 894 O O . VAL A 1 118 ? 8.155 -0.838 -23.759 1.00 85.19 118 VAL A O 1
ATOM 897 N N . ALA A 1 119 ? 8.223 0.219 -21.781 1.00 80.81 119 ALA A N 1
ATOM 898 C CA . ALA A 1 119 ? 9.570 0.773 -21.937 1.00 80.81 119 ALA A CA 1
ATOM 899 C C . ALA A 1 119 ? 10.668 -0.293 -21.778 1.00 80.81 119 ALA A C 1
ATOM 901 O O . ALA A 1 119 ? 11.803 -0.082 -22.212 1.00 80.81 119 ALA A O 1
ATOM 902 N N . GLY A 1 120 ? 10.327 -1.456 -21.216 1.00 74.75 120 GLY A N 1
ATOM 903 C CA . GLY A 1 120 ? 11.265 -2.546 -20.993 1.00 74.75 120 GLY A CA 1
ATOM 904 C C . GLY A 1 120 ? 12.289 -2.215 -19.899 1.00 74.75 120 GLY A C 1
ATOM 905 O O . GLY A 1 120 ? 12.107 -1.275 -19.128 1.00 74.75 120 GLY A O 1
ATOM 906 N N . PRO A 1 121 ? 13.397 -2.973 -19.806 1.00 71.94 121 PRO A N 1
ATOM 907 C CA . PRO A 1 121 ? 14.368 -2.875 -18.712 1.00 71.94 121 PRO A CA 1
ATOM 908 C C . PRO A 1 121 ? 15.302 -1.655 -18.837 1.00 71.94 121 PRO A C 1
ATOM 910 O O . PRO A 1 121 ? 16.523 -1.759 -18.702 1.00 71.94 121 PRO A O 1
ATOM 913 N N . THR A 1 122 ? 14.762 -0.465 -19.106 1.00 78.31 122 THR A N 1
ATOM 914 C CA . THR A 1 122 ? 15.508 0.789 -18.980 1.00 78.31 122 THR A CA 1
ATOM 915 C C . THR A 1 122 ? 15.623 1.162 -17.505 1.00 78.31 122 THR A C 1
ATOM 917 O O . THR A 1 122 ? 14.852 1.972 -16.997 1.00 78.31 122 THR A O 1
ATOM 920 N N . VAL A 1 123 ? 16.623 0.582 -16.837 1.00 75.25 123 VAL A N 1
ATOM 921 C CA . VAL A 1 123 ? 16.857 0.687 -15.382 1.00 75.25 123 VAL A CA 1
ATOM 922 C C . VAL A 1 123 ? 16.834 2.133 -14.870 1.00 75.25 123 VAL A C 1
ATOM 924 O O . VAL A 1 123 ? 16.344 2.405 -13.786 1.00 75.25 123 VAL A O 1
ATOM 927 N N . ILE A 1 124 ? 17.353 3.093 -15.640 1.00 81.38 124 ILE A N 1
ATOM 928 C CA . ILE A 1 124 ? 17.436 4.492 -15.190 1.00 81.38 124 ILE A CA 1
ATOM 929 C C . ILE A 1 124 ? 16.067 5.182 -15.237 1.00 81.38 124 ILE A C 1
ATOM 931 O O . ILE A 1 124 ? 15.742 5.956 -14.339 1.00 81.38 124 ILE A O 1
ATOM 935 N N . LEU A 1 125 ? 15.272 4.926 -16.282 1.00 76.12 125 LEU A N 1
ATOM 936 C CA . LEU A 1 125 ? 13.988 5.600 -16.472 1.00 76.12 125 LEU A CA 1
ATOM 937 C C . LEU A 1 125 ? 12.948 5.087 -15.468 1.00 76.12 125 LEU A C 1
ATOM 939 O O . LEU A 1 125 ? 12.223 5.898 -14.894 1.00 76.12 125 LEU A O 1
ATOM 943 N N . SER A 1 126 ? 12.936 3.772 -15.216 1.00 74.06 126 SER A N 1
ATOM 944 C CA . SER A 1 126 ? 12.031 3.139 -14.251 1.00 74.06 126 SER A CA 1
ATOM 945 C C . SER A 1 126 ? 12.293 3.633 -12.829 1.00 74.06 126 SER A C 1
ATOM 947 O O . SER A 1 126 ? 11.364 4.048 -12.142 1.00 74.06 126 SER A O 1
ATOM 949 N N . ILE A 1 127 ? 13.563 3.726 -12.412 1.00 79.44 127 ILE A N 1
ATOM 950 C CA . ILE A 1 127 ? 13.932 4.267 -11.092 1.00 79.44 127 ILE A CA 1
ATOM 951 C C . ILE A 1 127 ? 13.468 5.721 -10.945 1.00 79.44 127 ILE A C 1
ATOM 953 O O . ILE A 1 127 ? 12.896 6.099 -9.922 1.00 79.44 127 ILE A O 1
ATOM 957 N N . LEU A 1 128 ? 13.698 6.559 -11.960 1.00 83.69 128 LEU A N 1
ATOM 958 C CA . LEU A 1 128 ? 13.358 7.983 -11.894 1.00 83.69 128 LEU A CA 1
ATOM 959 C C . LEU A 1 128 ? 11.836 8.190 -11.844 1.00 83.69 128 LEU A C 1
ATOM 961 O O . LEU A 1 128 ? 11.349 9.032 -11.085 1.00 83.69 128 LEU A O 1
ATOM 965 N N . PHE A 1 129 ? 11.085 7.387 -12.600 1.00 80.31 129 PHE A N 1
ATOM 966 C CA . PHE A 1 129 ? 9.627 7.407 -12.586 1.00 80.31 129 PHE A CA 1
ATOM 967 C C . PHE A 1 129 ? 9.049 6.851 -11.276 1.00 80.31 129 PHE A C 1
ATOM 969 O O . PHE A 1 129 ? 8.143 7.465 -10.718 1.00 80.31 129 PHE A O 1
ATOM 976 N N . SER A 1 130 ? 9.621 5.773 -10.732 1.00 80.00 130 SER A N 1
ATOM 977 C CA . SER A 1 130 ? 9.251 5.201 -9.427 1.00 80.00 130 SER A CA 1
ATOM 978 C C . SER A 1 130 ? 9.442 6.220 -8.289 1.00 80.00 130 SER A C 1
ATOM 980 O O . SER A 1 130 ? 8.549 6.421 -7.461 1.00 80.00 130 SER A O 1
ATOM 982 N N . ILE A 1 131 ? 10.542 6.991 -8.299 1.00 83.88 131 ILE A N 1
ATOM 983 C CA . ILE A 1 131 ? 10.766 8.081 -7.329 1.00 83.88 131 ILE A CA 1
ATOM 984 C C . ILE A 1 131 ? 9.709 9.191 -7.476 1.00 83.88 131 ILE A C 1
ATOM 986 O O . ILE A 1 131 ? 9.163 9.662 -6.474 1.00 83.88 131 ILE A O 1
ATOM 990 N N . LEU A 1 132 ? 9.403 9.618 -8.707 1.00 84.88 132 LEU A N 1
ATOM 991 C CA . LEU A 1 132 ? 8.382 10.642 -8.969 1.00 84.88 132 LEU A CA 1
ATOM 992 C C . LEU A 1 132 ? 6.988 10.182 -8.522 1.00 84.88 132 LEU A C 1
ATOM 994 O O . LEU A 1 132 ? 6.267 10.947 -7.876 1.00 84.88 132 LEU A O 1
ATOM 998 N N . CYS A 1 133 ? 6.632 8.934 -8.825 1.00 81.94 133 CYS A N 1
ATOM 999 C CA . CYS A 1 133 ? 5.365 8.326 -8.438 1.00 81.94 133 CYS A CA 1
ATOM 1000 C C . CYS A 1 133 ? 5.252 8.218 -6.908 1.00 81.94 133 CYS A C 1
ATOM 1002 O O . CYS A 1 133 ? 4.269 8.681 -6.326 1.00 81.94 133 CYS A O 1
ATOM 1004 N N . SER A 1 134 ? 6.316 7.778 -6.231 1.00 81.62 134 SER A N 1
ATOM 1005 C CA . SER A 1 134 ? 6.391 7.725 -4.766 1.00 81.62 134 SER A CA 1
ATOM 1006 C C . SER A 1 134 ? 6.178 9.094 -4.106 1.00 81.62 134 SER A C 1
ATOM 1008 O O . SER A 1 134 ? 5.404 9.210 -3.152 1.00 81.62 134 SER A O 1
ATOM 1010 N N . ILE A 1 135 ? 6.816 10.157 -4.619 1.00 87.56 135 ILE A N 1
ATOM 1011 C CA . ILE A 1 135 ? 6.630 11.528 -4.106 1.00 87.56 135 ILE A CA 1
ATOM 1012 C C . ILE A 1 135 ? 5.194 12.007 -4.348 1.00 87.56 135 ILE A C 1
ATOM 1014 O O . ILE A 1 135 ? 4.591 12.629 -3.469 1.00 87.56 135 ILE A O 1
ATOM 1018 N N . PHE A 1 136 ? 4.629 11.711 -5.518 1.00 87.81 136 PHE A N 1
ATOM 1019 C CA . PHE A 1 136 ? 3.256 12.076 -5.858 1.00 87.81 136 PHE A CA 1
ATOM 1020 C C . PHE A 1 136 ? 2.237 11.398 -4.932 1.00 87.81 136 PHE A C 1
ATOM 1022 O O . PHE A 1 136 ? 1.388 12.076 -4.345 1.00 87.81 136 PHE A O 1
ATOM 1029 N N . ILE A 1 137 ? 2.357 10.082 -4.735 1.00 83.31 137 ILE A N 1
ATOM 1030 C CA . ILE A 1 137 ? 1.513 9.311 -3.815 1.00 83.31 137 ILE A CA 1
ATOM 1031 C C . ILE A 1 137 ? 1.665 9.854 -2.392 1.00 83.31 137 ILE A C 1
ATOM 1033 O O . ILE A 1 137 ? 0.665 10.089 -1.713 1.00 83.31 137 ILE A O 1
ATOM 1037 N N . PHE A 1 138 ? 2.898 10.117 -1.950 1.00 86.06 138 PHE A N 1
ATOM 1038 C CA . PHE A 1 138 ? 3.168 10.690 -0.634 1.00 86.06 138 PHE A CA 1
ATOM 1039 C C . PHE A 1 138 ? 2.459 12.036 -0.435 1.00 86.06 138 PHE A C 1
ATOM 1041 O O . PHE A 1 138 ? 1.771 12.222 0.569 1.00 86.06 138 PHE A O 1
ATOM 1048 N N . MET A 1 139 ? 2.556 12.954 -1.402 1.00 88.69 139 MET A N 1
ATOM 1049 C CA . MET A 1 139 ? 1.858 14.242 -1.345 1.00 88.69 139 MET A CA 1
ATOM 1050 C C . MET A 1 139 ? 0.340 14.055 -1.272 1.00 88.69 139 MET A C 1
ATOM 1052 O O . MET A 1 139 ? -0.305 14.638 -0.399 1.00 88.69 139 MET A O 1
ATOM 1056 N N . MET A 1 140 ? -0.234 13.192 -2.115 1.00 85.00 140 MET A N 1
ATOM 1057 C CA . MET A 1 140 ? -1.671 12.892 -2.086 1.00 85.00 140 MET A CA 1
ATOM 1058 C C . MET A 1 140 ? -2.114 12.304 -0.739 1.00 85.00 140 MET A C 1
ATOM 1060 O O . MET A 1 140 ? -3.164 12.675 -0.211 1.00 85.00 140 MET A O 1
ATOM 1064 N N . MET A 1 141 ? -1.299 11.447 -0.123 1.00 79.69 141 MET A N 1
ATOM 1065 C CA . MET A 1 141 ? -1.569 10.930 1.220 1.00 79.69 141 MET A CA 1
ATOM 1066 C C . MET A 1 141 ? -1.496 12.004 2.300 1.00 79.69 141 MET A C 1
ATOM 1068 O O . MET A 1 141 ? -2.314 11.985 3.219 1.00 79.69 141 MET A O 1
ATOM 1072 N N . VAL A 1 142 ? -0.531 12.923 2.217 1.00 85.00 142 VAL A N 1
ATOM 1073 C CA . VAL A 1 142 ? -0.418 14.061 3.142 1.00 85.00 142 VAL A CA 1
ATOM 1074 C C . VAL A 1 142 ? -1.664 14.939 3.045 1.00 85.00 142 VAL A C 1
ATOM 1076 O O . VAL A 1 142 ? -2.247 15.286 4.074 1.00 85.00 142 VAL A O 1
ATOM 1079 N N . LEU A 1 143 ? -2.119 15.231 1.823 1.00 83.88 143 LEU A N 1
ATOM 1080 C CA . LEU A 1 143 ? -3.349 15.979 1.562 1.00 83.88 143 LEU A CA 1
ATOM 1081 C C . LEU A 1 143 ? -4.555 15.333 2.254 1.00 83.88 143 LEU A C 1
ATOM 1083 O O . LEU A 1 143 ? -5.256 16.014 3.002 1.00 83.88 143 LEU A O 1
ATOM 1087 N N . VAL A 1 144 ? -4.747 14.020 2.105 1.00 78.56 144 VAL A N 1
ATOM 1088 C CA . VAL A 1 144 ? -5.854 13.314 2.773 1.00 78.56 144 VAL A CA 1
ATOM 1089 C C . VAL A 1 144 ? -5.666 13.229 4.295 1.00 78.56 144 VAL A C 1
ATOM 1091 O O . VAL A 1 144 ? -6.626 13.355 5.057 1.00 78.56 144 VAL A O 1
ATOM 1094 N N . GLY A 1 145 ? -4.437 13.012 4.767 1.00 73.25 145 GLY A N 1
ATOM 1095 C CA . GLY A 1 145 ? -4.125 12.884 6.193 1.00 73.25 145 GLY A CA 1
ATOM 1096 C C . GLY A 1 145 ? -4.311 14.184 6.979 1.00 73.25 145 GLY A C 1
ATOM 1097 O O . GLY A 1 145 ? -4.616 14.142 8.172 1.00 73.25 145 GLY A O 1
ATOM 1098 N N . SER A 1 146 ? -4.184 15.334 6.312 1.00 68.12 146 SER A N 1
ATOM 1099 C CA . SER A 1 146 ? -4.294 16.662 6.926 1.00 68.12 146 SER A CA 1
ATOM 1100 C C . SER A 1 146 ? -5.688 16.987 7.487 1.00 68.12 146 SER A C 1
ATOM 1102 O O . SER A 1 146 ? -5.825 17.870 8.332 1.00 68.12 146 SER A O 1
ATOM 1104 N N . THR A 1 147 ? -6.729 16.256 7.075 1.00 67.44 147 THR A N 1
ATOM 1105 C CA . THR A 1 147 ? -8.126 16.569 7.420 1.00 67.44 147 THR A CA 1
ATOM 1106 C C . THR A 1 147 ? -8.577 15.984 8.778 1.00 67.44 147 THR A C 1
ATOM 1108 O O . THR A 1 147 ? -9.652 16.322 9.273 1.00 67.44 147 THR A O 1
ATOM 1111 N N . GLY A 1 148 ? -7.779 15.124 9.432 1.00 59.00 148 GLY A N 1
ATOM 1112 C CA . GLY A 1 148 ? -8.173 14.394 10.652 1.00 59.00 148 GLY A CA 1
ATOM 1113 C C . GLY A 1 148 ? -7.627 14.956 11.979 1.00 59.00 148 GLY A C 1
ATOM 1114 O O . GLY A 1 148 ? -6.419 15.068 12.175 1.00 59.00 148 GLY A O 1
ATOM 1115 N N . LYS A 1 149 ? -8.504 15.233 12.960 1.00 58.91 149 LYS A N 1
ATOM 1116 C CA . LYS A 1 149 ? -8.154 15.691 14.329 1.00 58.91 149 LYS A CA 1
ATOM 1117 C C . LYS A 1 149 ? -7.140 14.762 15.035 1.00 58.91 149 LYS A C 1
ATOM 1119 O O . LYS A 1 149 ? -7.491 13.633 15.354 1.00 58.91 149 LYS A O 1
ATOM 1124 N N . LYS A 1 150 ? -5.939 15.286 15.344 1.00 58.50 150 LYS A N 1
ATOM 1125 C CA . LYS A 1 150 ? -4.862 14.930 16.325 1.00 58.50 150 LYS A CA 1
ATOM 1126 C C . LYS A 1 150 ? -4.577 13.473 16.780 1.00 58.50 150 LYS A C 1
ATOM 1128 O O . LYS A 1 150 ? -3.457 13.230 17.213 1.00 58.50 150 LYS A O 1
ATOM 1133 N N . LYS A 1 151 ? -5.474 12.487 16.682 1.00 60.41 151 LYS A N 1
ATOM 1134 C CA . LYS A 1 151 ? -5.235 11.078 17.077 1.00 60.41 151 LYS A CA 1
ATOM 1135 C C . LYS A 1 151 ? -4.713 10.177 15.936 1.00 60.41 151 LYS A C 1
ATOM 1137 O O . LYS A 1 151 ? -4.554 8.977 16.133 1.00 60.41 151 LYS A O 1
ATOM 1142 N N . GLY A 1 152 ? -4.432 10.731 14.752 1.00 68.12 152 GLY A N 1
ATOM 1143 C CA . GLY A 1 152 ? -4.089 9.968 13.538 1.00 68.12 152 GLY A CA 1
ATOM 1144 C C . GLY A 1 152 ? -2.598 9.736 13.242 1.00 68.12 152 GLY A C 1
ATOM 1145 O O . GLY A 1 152 ? -2.292 9.016 12.295 1.00 68.12 152 GLY A O 1
ATOM 1146 N N . ALA A 1 153 ? -1.663 10.300 14.017 1.00 76.00 153 ALA A N 1
ATOM 1147 C CA . ALA A 1 153 ? -0.236 10.297 13.659 1.00 76.00 153 ALA A CA 1
ATOM 1148 C C . ALA A 1 153 ? 0.360 8.882 13.508 1.00 76.00 153 ALA A C 1
ATOM 1150 O O . ALA A 1 153 ? 1.039 8.599 12.524 1.00 76.00 153 ALA A O 1
ATOM 1151 N N . ASN A 1 154 ? 0.030 7.956 14.415 1.00 80.31 154 ASN A N 1
ATOM 1152 C CA . ASN A 1 154 ? 0.533 6.577 14.343 1.00 80.31 154 ASN A CA 1
ATOM 1153 C C . ASN A 1 154 ? 0.034 5.824 13.098 1.00 80.31 154 ASN A C 1
ATOM 1155 O O . ASN A 1 154 ? 0.746 4.979 12.560 1.00 80.31 154 ASN A O 1
ATOM 1159 N N . LYS A 1 155 ? -1.176 6.134 12.616 1.00 80.56 155 LYS A N 1
ATOM 1160 C CA . LYS A 1 155 ? -1.740 5.529 11.399 1.00 80.56 155 LYS A CA 1
ATOM 1161 C C . LYS A 1 155 ? -1.065 6.080 10.145 1.00 80.56 155 LYS A C 1
ATOM 1163 O O . LYS A 1 155 ? -0.736 5.322 9.237 1.00 80.56 155 LYS A O 1
ATOM 1168 N N . PHE A 1 156 ? -0.788 7.383 10.133 1.00 83.50 156 PHE A N 1
ATOM 1169 C CA . PHE A 1 156 ? -0.022 8.020 9.065 1.00 83.50 156 PHE A CA 1
ATOM 1170 C C . PHE A 1 156 ? 1.401 7.451 8.966 1.00 83.50 156 PHE A C 1
ATOM 1172 O O . PHE A 1 156 ? 1.841 7.105 7.876 1.00 83.50 156 PHE A O 1
ATOM 1179 N N . ILE A 1 157 ? 2.086 7.247 10.097 1.00 85.88 157 ILE A N 1
ATOM 1180 C CA . ILE A 1 157 ? 3.428 6.642 10.116 1.00 85.88 157 ILE A CA 1
ATOM 1181 C C . ILE A 1 157 ? 3.412 5.228 9.524 1.00 85.88 157 ILE A C 1
ATOM 1183 O O . ILE A 1 157 ? 4.266 4.914 8.701 1.00 85.88 157 ILE A O 1
ATOM 1187 N N . LYS A 1 158 ? 2.428 4.385 9.878 1.00 85.62 158 LYS A N 1
ATOM 1188 C CA . LYS A 1 158 ? 2.295 3.037 9.290 1.00 85.62 158 LYS A CA 1
ATOM 1189 C C . LYS A 1 158 ? 2.145 3.086 7.770 1.00 85.62 158 LYS A C 1
ATOM 1191 O O . LYS A 1 158 ? 2.766 2.297 7.069 1.00 85.62 158 LYS A O 1
ATOM 1196 N N . LYS A 1 159 ? 1.342 4.023 7.272 1.00 85.00 159 LYS A N 1
ATOM 1197 C CA . LYS A 1 159 ? 1.119 4.244 5.843 1.00 85.00 159 LYS A CA 1
ATOM 1198 C C . LYS A 1 159 ? 2.388 4.692 5.110 1.00 85.00 159 LYS A C 1
ATOM 1200 O O . LYS A 1 159 ? 2.713 4.132 4.071 1.00 85.00 159 LYS A O 1
ATOM 1205 N N . VAL A 1 160 ? 3.129 5.644 5.680 1.00 86.75 160 VAL A N 1
ATOM 1206 C CA . VAL A 1 160 ? 4.422 6.093 5.136 1.00 86.75 160 VAL A CA 1
ATOM 1207 C C . VAL A 1 160 ? 5.441 4.956 5.145 1.00 86.75 160 VAL A C 1
ATOM 1209 O O . VAL A 1 160 ? 6.142 4.758 4.161 1.00 86.75 160 VAL A O 1
ATOM 1212 N N . LEU A 1 161 ? 5.494 4.170 6.222 1.00 89.00 161 LEU A N 1
ATOM 1213 C CA . LEU A 1 161 ? 6.389 3.018 6.314 1.00 89.00 161 LEU A CA 1
ATOM 1214 C C . LEU A 1 161 ? 6.052 1.953 5.262 1.00 89.00 161 LEU A C 1
ATOM 1216 O O . LEU A 1 161 ? 6.960 1.382 4.668 1.00 89.00 161 LEU A O 1
ATOM 1220 N N . LEU A 1 162 ? 4.762 1.714 5.009 1.00 87.62 162 LEU A N 1
ATOM 1221 C CA . LEU A 1 162 ? 4.304 0.797 3.966 1.00 87.62 162 LEU A CA 1
ATOM 1222 C C . LEU A 1 162 ? 4.686 1.298 2.565 1.00 87.62 162 LEU A C 1
ATOM 1224 O O . LEU A 1 162 ? 5.112 0.498 1.742 1.00 87.62 162 LEU A O 1
ATOM 1228 N N . LEU A 1 163 ? 4.608 2.611 2.320 1.00 86.81 163 LEU A N 1
ATOM 1229 C CA . LEU A 1 163 ? 5.039 3.226 1.062 1.00 86.81 163 LEU A CA 1
ATOM 1230 C C . LEU A 1 163 ? 6.555 3.093 0.852 1.00 86.81 163 LEU A C 1
ATOM 1232 O O . LEU A 1 163 ? 6.990 2.675 -0.214 1.00 86.81 163 LEU A O 1
ATOM 1236 N N . ILE A 1 164 ? 7.358 3.385 1.883 1.00 86.56 164 ILE A N 1
ATOM 1237 C CA . ILE A 1 164 ? 8.820 3.214 1.836 1.00 86.56 164 ILE A CA 1
ATOM 1238 C C . ILE A 1 164 ? 9.169 1.738 1.620 1.00 86.56 164 ILE A C 1
ATOM 1240 O O . ILE A 1 164 ? 10.020 1.424 0.795 1.00 86.56 164 ILE A O 1
ATOM 1244 N N . GLY A 1 165 ? 8.498 0.827 2.330 1.00 87.88 165 GLY A N 1
ATOM 1245 C CA . GLY A 1 165 ? 8.684 -0.613 2.159 1.00 87.88 165 GLY A CA 1
ATOM 1246 C C . GLY A 1 165 ? 8.346 -1.086 0.744 1.00 87.88 165 GLY A C 1
ATOM 1247 O O . GLY A 1 165 ? 9.111 -1.859 0.174 1.00 87.88 165 GLY A O 1
ATOM 1248 N N . GLY A 1 166 ? 7.255 -0.577 0.163 1.00 85.25 166 GLY A N 1
ATOM 1249 C CA . GLY A 1 166 ? 6.873 -0.835 -1.226 1.00 85.25 166 GLY A CA 1
ATOM 1250 C C . GLY A 1 166 ? 7.907 -0.317 -2.224 1.00 85.25 166 GLY A C 1
ATOM 1251 O O . GLY A 1 166 ? 8.341 -1.072 -3.084 1.00 85.25 166 GLY A O 1
ATOM 1252 N N . GLY A 1 167 ? 8.379 0.922 -2.057 1.00 84.62 167 GLY A N 1
ATOM 1253 C CA . GLY A 1 167 ? 9.391 1.517 -2.939 1.00 84.62 167 GLY A CA 1
ATOM 1254 C C . GLY A 1 167 ? 10.764 0.839 -2.853 1.00 84.62 167 GLY A C 1
ATOM 1255 O O . GLY A 1 167 ? 11.454 0.703 -3.860 1.00 84.62 167 GLY A O 1
ATOM 1256 N N . VAL A 1 168 ? 11.159 0.346 -1.673 1.00 85.94 168 VAL A N 1
ATOM 1257 C CA . VAL A 1 168 ? 12.387 -0.457 -1.526 1.00 85.94 168 VAL A CA 1
ATOM 1258 C C . VAL A 1 168 ? 12.223 -1.829 -2.183 1.00 85.94 168 VAL A C 1
ATOM 1260 O O . VAL A 1 168 ? 13.158 -2.301 -2.824 1.00 85.94 168 VAL A O 1
ATOM 1263 N N . ALA A 1 169 ? 11.051 -2.460 -2.055 1.00 85.75 169 ALA A N 1
ATOM 1264 C CA . ALA A 1 169 ? 10.763 -3.728 -2.725 1.00 85.75 169 ALA A CA 1
ATOM 1265 C C . ALA A 1 169 ? 10.754 -3.588 -4.260 1.00 85.75 169 ALA A C 1
ATOM 1267 O O . ALA A 1 169 ? 11.263 -4.473 -4.941 1.00 85.75 169 ALA A O 1
ATOM 1268 N N . ASP A 1 170 ? 10.256 -2.460 -4.777 1.00 78.44 170 ASP A N 1
ATOM 1269 C CA . ASP A 1 170 ? 10.268 -2.091 -6.205 1.00 78.44 170 ASP A CA 1
ATOM 1270 C C . ASP A 1 170 ? 11.682 -1.781 -6.730 1.00 78.44 170 ASP A C 1
ATOM 1272 O O . ASP A 1 170 ? 11.939 -1.816 -7.921 1.00 78.44 170 ASP A O 1
ATOM 1276 N N . SER A 1 171 ? 12.647 -1.512 -5.845 1.00 78.19 171 SER A N 1
ATOM 1277 C CA . SER A 1 171 ? 14.041 -1.260 -6.242 1.00 78.19 171 SER A CA 1
ATOM 1278 C C . SER A 1 171 ? 14.851 -2.544 -6.477 1.00 78.19 171 SER A C 1
ATOM 1280 O O . SER A 1 171 ? 16.041 -2.465 -6.795 1.00 78.19 171 SER A O 1
ATOM 1282 N N . ILE A 1 172 ? 14.261 -3.729 -6.263 1.00 82.44 172 ILE A N 1
ATOM 1283 C CA . ILE A 1 172 ? 14.947 -5.013 -6.441 1.00 82.44 172 ILE A CA 1
ATOM 1284 C C . ILE A 1 172 ? 14.838 -5.429 -7.916 1.00 82.44 172 ILE A C 1
ATOM 1286 O O . ILE A 1 172 ? 13.760 -5.844 -8.352 1.00 82.44 172 ILE A O 1
ATOM 1290 N N . PRO A 1 173 ? 15.949 -5.402 -8.678 1.00 74.50 173 PRO A N 1
ATOM 1291 C CA . PRO A 1 173 ? 15.914 -5.719 -10.099 1.00 74.50 173 PRO A CA 1
ATOM 1292 C C . PRO A 1 173 ? 15.404 -7.146 -10.322 1.00 74.50 173 PRO A C 1
ATOM 1294 O O . PRO A 1 173 ? 15.910 -8.102 -9.729 1.00 74.50 173 PRO A O 1
ATOM 1297 N N . GLY A 1 174 ? 14.405 -7.286 -11.196 1.00 76.75 174 GLY A N 1
ATOM 1298 C CA . GLY A 1 174 ? 13.784 -8.571 -11.539 1.00 76.75 174 GLY A CA 1
ATOM 1299 C C . GLY A 1 174 ? 12.449 -8.856 -10.847 1.00 76.75 174 GLY A C 1
ATOM 1300 O O . GLY A 1 174 ? 11.761 -9.789 -11.262 1.00 76.75 174 GLY A O 1
ATOM 1301 N N . ILE A 1 175 ? 12.048 -8.053 -9.854 1.00 77.31 175 ILE A N 1
ATOM 1302 C CA . ILE A 1 175 ? 10.680 -8.079 -9.301 1.00 77.31 175 ILE A CA 1
ATOM 1303 C C . ILE A 1 175 ? 9.759 -7.081 -10.037 1.00 77.31 175 ILE A C 1
ATOM 1305 O O . ILE A 1 175 ? 8.541 -7.187 -9.936 1.00 77.31 175 ILE A O 1
ATOM 1309 N N . ASP A 1 176 ? 10.320 -6.225 -10.897 1.00 68.94 176 ASP A N 1
ATOM 1310 C CA . ASP A 1 176 ? 9.634 -5.200 -11.712 1.00 68.94 176 ASP A CA 1
ATOM 1311 C C . ASP A 1 176 ? 8.476 -5.722 -12.586 1.00 68.94 176 ASP A C 1
ATOM 1313 O O . ASP A 1 176 ? 7.662 -4.953 -13.086 1.00 68.94 176 ASP A O 1
ATOM 1317 N N . PHE A 1 177 ? 8.383 -7.039 -12.802 1.00 76.00 177 PHE A N 1
ATOM 1318 C CA . PHE A 1 177 ? 7.250 -7.639 -13.510 1.00 76.00 177 PHE A CA 1
ATOM 1319 C C . PHE A 1 177 ? 5.956 -7.622 -12.684 1.00 76.00 177 PHE A C 1
ATOM 1321 O O . PHE A 1 177 ? 4.858 -7.733 -13.231 1.00 76.00 177 PHE A O 1
ATOM 1328 N N . PHE A 1 178 ? 6.070 -7.543 -11.360 1.00 82.88 178 PHE A N 1
ATOM 1329 C CA . PHE A 1 178 ? 4.917 -7.533 -10.483 1.00 82.88 178 PHE A CA 1
ATOM 1330 C C . PHE A 1 178 ? 4.500 -6.082 -10.211 1.00 82.88 178 PHE A C 1
ATOM 1332 O O . PHE A 1 178 ? 5.355 -5.290 -9.821 1.00 82.88 178 PHE A O 1
ATOM 1339 N N . PRO A 1 179 ? 3.208 -5.725 -10.349 1.00 86.31 179 PRO A N 1
ATOM 1340 C CA . PRO A 1 179 ? 2.703 -4.374 -10.088 1.00 86.31 179 PRO A CA 1
ATOM 1341 C C . PRO A 1 179 ? 2.648 -4.096 -8.573 1.00 86.31 179 PRO A C 1
ATOM 1343 O O . PRO A 1 179 ? 1.581 -3.933 -7.972 1.00 86.31 179 PRO A O 1
ATOM 1346 N N . ILE A 1 180 ? 3.816 -4.128 -7.921 1.00 85.56 180 ILE A N 1
ATOM 1347 C CA . ILE A 1 180 ? 3.991 -3.957 -6.474 1.00 85.56 180 ILE A CA 1
ATOM 1348 C C . ILE A 1 180 ? 3.554 -2.563 -6.066 1.00 85.56 180 ILE A C 1
ATOM 1350 O O . ILE A 1 180 ? 2.925 -2.408 -5.016 1.00 85.56 180 ILE A O 1
ATOM 1354 N N . GLU A 1 181 ? 3.835 -1.556 -6.889 1.00 84.25 181 GLU A N 1
ATOM 1355 C CA . GLU A 1 181 ? 3.437 -0.187 -6.601 1.00 84.25 181 GLU A CA 1
ATOM 1356 C C . GLU A 1 181 ? 1.907 -0.056 -6.598 1.00 84.25 181 GLU A C 1
ATOM 1358 O O . GLU A 1 181 ? 1.337 0.380 -5.592 1.00 84.25 181 GLU A O 1
ATOM 1363 N N . THR A 1 182 ? 1.216 -0.564 -7.628 1.00 88.00 182 THR A N 1
ATOM 1364 C CA . THR A 1 182 ? -0.258 -0.615 -7.643 1.00 88.00 182 THR A CA 1
ATOM 1365 C C . THR A 1 182 ? -0.814 -1.398 -6.452 1.00 88.00 182 THR A C 1
ATOM 1367 O O . THR A 1 182 ? -1.759 -0.941 -5.803 1.00 88.00 182 THR A O 1
ATOM 1370 N N . ALA A 1 183 ? -0.221 -2.544 -6.103 1.00 88.19 183 ALA A N 1
ATOM 1371 C CA . ALA A 1 183 ? -0.642 -3.333 -4.944 1.00 88.19 183 ALA A CA 1
ATOM 1372 C C . ALA A 1 183 ? -0.463 -2.569 -3.619 1.00 88.19 183 ALA A C 1
ATOM 1374 O O . ALA A 1 183 ? -1.337 -2.616 -2.750 1.00 88.19 183 ALA A O 1
ATOM 1375 N N . THR A 1 184 ? 0.635 -1.826 -3.474 1.00 87.06 184 THR A N 1
ATOM 1376 C CA . THR A 1 184 ? 0.938 -1.020 -2.284 1.00 87.06 184 THR A CA 1
ATOM 1377 C C . THR A 1 184 ? -0.054 0.134 -2.147 1.00 87.06 184 THR A C 1
ATOM 1379 O O . THR A 1 184 ? -0.633 0.327 -1.074 1.00 87.06 184 THR A O 1
ATOM 1382 N N . VAL A 1 185 ? -0.326 0.865 -3.233 1.00 85.44 185 VAL A N 1
ATOM 1383 C CA . VAL A 1 185 ? -1.316 1.956 -3.243 1.00 85.44 185 VAL A CA 1
ATOM 1384 C C . VAL A 1 185 ? -2.722 1.423 -2.967 1.00 85.44 185 VAL A C 1
ATOM 1386 O O . VAL A 1 185 ? -3.456 2.006 -2.165 1.00 85.44 185 VAL A O 1
ATOM 1389 N N . ALA A 1 186 ? -3.089 0.283 -3.557 1.00 87.81 186 ALA A N 1
ATOM 1390 C CA . ALA A 1 186 ? -4.360 -0.376 -3.283 1.00 87.81 186 ALA A CA 1
ATOM 1391 C C . ALA A 1 186 ? -4.480 -0.774 -1.803 1.00 87.81 186 ALA A C 1
ATOM 1393 O O . ALA A 1 186 ? -5.491 -0.474 -1.170 1.00 87.81 186 ALA A O 1
ATOM 1394 N N . ALA A 1 187 ? -3.442 -1.376 -1.213 1.00 87.12 187 ALA A N 1
ATOM 1395 C CA . ALA A 1 187 ? -3.423 -1.732 0.205 1.00 87.12 187 ALA A CA 1
ATOM 1396 C C . ALA A 1 187 ? -3.581 -0.501 1.115 1.00 87.12 187 ALA A C 1
ATOM 1398 O O . ALA A 1 187 ? -4.354 -0.530 2.075 1.00 87.12 187 ALA A O 1
ATOM 1399 N N . ILE A 1 188 ? -2.910 0.608 0.789 1.00 86.19 188 ILE A N 1
ATOM 1400 C CA . ILE A 1 188 ? -3.061 1.892 1.488 1.00 86.19 188 ILE A CA 1
ATOM 1401 C C . ILE A 1 188 ? -4.500 2.414 1.390 1.00 86.19 188 ILE A C 1
ATOM 1403 O O . ILE A 1 188 ? -5.054 2.914 2.380 1.00 86.19 188 ILE A O 1
ATOM 1407 N N . TYR A 1 189 ? -5.107 2.319 0.208 1.00 86.31 189 TYR A N 1
ATOM 1408 C CA . TYR A 1 189 ? -6.482 2.746 -0.020 1.00 86.31 189 TYR A CA 1
ATOM 1409 C C . TYR A 1 189 ? -7.469 1.901 0.793 1.00 86.31 189 TYR A C 1
ATOM 1411 O O . TYR A 1 189 ? 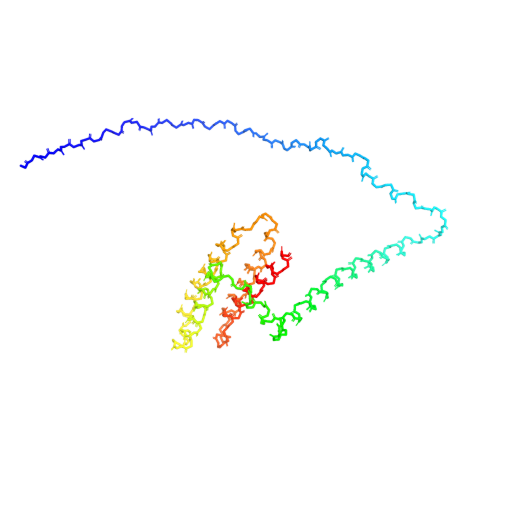-8.279 2.457 1.538 1.00 86.31 189 TYR A O 1
ATOM 1419 N N . PHE A 1 190 ? -7.331 0.572 0.764 1.00 85.06 190 PHE A N 1
ATOM 1420 C CA . PHE A 1 190 ? -8.126 -0.334 1.595 1.00 85.06 190 PHE A CA 1
ATOM 1421 C C . PHE A 1 190 ? -7.967 -0.032 3.084 1.00 85.06 190 PHE A C 1
ATOM 1423 O O . PHE A 1 190 ? -8.967 0.115 3.783 1.00 85.06 190 PHE A O 1
ATOM 1430 N N . LEU 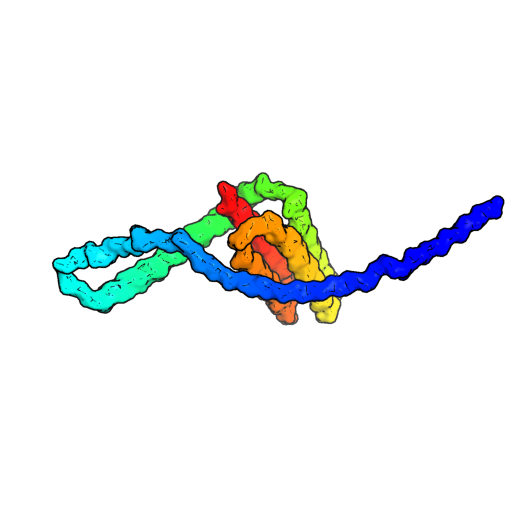A 1 191 ? -6.736 0.146 3.575 1.00 83.25 191 LEU A N 1
ATOM 1431 C CA . LEU A 1 191 ? -6.494 0.506 4.974 1.00 83.25 191 LEU A CA 1
ATOM 1432 C C . LEU A 1 191 ? -7.213 1.813 5.344 1.00 83.25 191 LEU A C 1
ATOM 1434 O O . LEU A 1 191 ? -7.803 1.925 6.416 1.00 83.25 191 LEU A O 1
ATOM 1438 N N . THR A 1 192 ? -7.215 2.789 4.435 1.00 82.31 192 THR A N 1
ATOM 1439 C CA . THR A 1 192 ? -7.920 4.061 4.630 1.00 82.31 192 THR A CA 1
ATOM 1440 C C . THR A 1 192 ? -9.439 3.880 4.680 1.00 82.31 192 THR A C 1
ATOM 1442 O O . THR A 1 192 ? -10.091 4.484 5.532 1.00 82.31 192 THR A O 1
ATOM 1445 N N . LEU A 1 193 ? -10.014 3.036 3.820 1.00 82.00 193 LEU A N 1
ATOM 1446 C CA . LEU A 1 193 ? -11.443 2.711 3.854 1.00 82.00 193 LEU A CA 1
ATOM 1447 C C . LEU A 1 193 ? -11.838 2.042 5.177 1.00 82.00 193 LEU A C 1
ATOM 1449 O O . LEU A 1 193 ? -12.811 2.452 5.812 1.00 82.00 193 LEU A O 1
ATOM 1453 N N . VAL A 1 194 ? -11.050 1.066 5.640 1.00 81.62 194 VAL A N 1
ATOM 1454 C CA . VAL A 1 194 ? -11.282 0.389 6.927 1.00 81.62 194 VAL A CA 1
ATOM 1455 C C . VAL A 1 194 ? -11.199 1.372 8.093 1.00 81.62 194 VAL A C 1
ATOM 1457 O O . VAL A 1 194 ? -12.033 1.339 8.997 1.00 81.62 194 VAL A O 1
ATOM 1460 N N . GLU A 1 195 ? -10.236 2.293 8.067 1.00 77.50 195 GLU A N 1
ATOM 1461 C CA . GLU A 1 195 ? -10.115 3.335 9.086 1.00 77.50 195 GLU A CA 1
ATOM 1462 C C . GLU A 1 195 ? -11.335 4.254 9.145 1.00 77.50 195 GLU A C 1
ATOM 1464 O O . GLU A 1 195 ? -11.733 4.636 10.245 1.00 77.50 195 GLU A O 1
ATOM 1469 N N . ARG A 1 196 ? -11.933 4.593 7.997 1.00 75.88 196 ARG A N 1
ATOM 1470 C CA . ARG A 1 196 ? -13.157 5.403 7.945 1.00 75.88 196 ARG A CA 1
ATOM 1471 C C . ARG A 1 196 ? -14.358 4.641 8.483 1.00 75.88 196 ARG A C 1
ATOM 1473 O O . ARG A 1 196 ? -15.103 5.205 9.277 1.00 75.88 196 ARG A O 1
ATOM 1480 N N . LYS A 1 197 ? -14.502 3.365 8.117 1.00 77.31 197 LYS A N 1
ATOM 1481 C CA . LYS A 1 197 ? -15.574 2.506 8.632 1.00 77.31 197 LYS A CA 1
ATOM 1482 C C . LYS A 1 197 ? -15.493 2.336 10.151 1.00 77.31 197 LYS A C 1
ATOM 1484 O O . LYS A 1 197 ? -16.520 2.357 10.804 1.00 77.31 197 LYS A O 1
ATOM 1489 N N . ASN A 1 198 ? -14.287 2.200 10.706 1.00 75.06 198 ASN A N 1
ATOM 1490 C CA . ASN A 1 198 ? -14.078 2.061 12.153 1.00 75.06 198 ASN A CA 1
ATOM 1491 C C . ASN A 1 198 ? -14.182 3.388 12.929 1.00 75.06 198 ASN A C 1
ATOM 1493 O O . ASN A 1 198 ? -14.184 3.369 14.157 1.00 75.06 198 ASN A O 1
ATOM 1497 N N . ALA A 1 199 ? -14.155 4.532 12.239 1.00 72.56 199 ALA A N 1
ATOM 1498 C CA . ALA A 1 199 ? -14.296 5.851 12.855 1.00 72.56 199 ALA A CA 1
ATOM 1499 C C . ALA A 1 199 ? -15.753 6.346 12.900 1.00 72.56 199 ALA A C 1
ATOM 1501 O O . ALA A 1 199 ? -16.016 7.331 13.593 1.00 72.56 199 ALA A O 1
ATOM 1502 N N . GLN A 1 200 ? -16.651 5.698 12.150 1.00 64.94 200 GLN A N 1
ATOM 1503 C CA . GLN A 1 200 ? -18.105 5.861 12.234 1.00 64.94 200 GLN A CA 1
ATOM 1504 C C . GLN A 1 200 ? -18.672 4.934 13.309 1.00 64.94 200 GLN A C 1
ATOM 1506 O O . GLN A 1 200 ? -19.602 5.387 14.009 1.00 64.94 200 GLN A O 1
#

Foldseek 3Di:
DDDDDDDDDDPDDDPPDDPDPPPPPDPDDPPPPDVVPPDPPPPPDPDDDDPPVVVVVVVVVVVVPPVVVVVVVVVVVVVVCPPPVVVVVLVVVDPCVLCVLLVVLLVLLVVLLVCCVVVDPPVVVNLVSLVVSLVSNLVSLCVSQVPDPDPCPVVSVVLNVLSVVLSVVCNDPPCSNDSSSSVSSVVSVVSVSVVVVVVD